Protein AF-A0A662I1D2-F1 (afdb_monomer)

Nearest PDB structures (foldseek):
  2lqj-assembly1_A  TM=8.235E-01  e=2.842E-05  Mycobacterium tuberculosis
  2wve-assembly1_A  TM=7.378E-01  e=5.330E-04  Helicobacter pylori 26695
  2wvd-assembly2_A  TM=7.726E-01  e=1.949E-03  Helicobacter pylori 26695
  6mrj-assembly1_B  TM=7.524E-01  e=7.129E-03  Helicobacter pylori 26695
  1u8s-assembly1_B  TM=6.459E-01  e=4.804E-03  Vibrio cholerae

Radius of gyration: 22.86 Å; Cα contacts (8 Å, |Δi|>4): 512; chains: 1; bounding box: 57×35×62 Å

Foldseek 3Di:
DPPPPDDDDDDDPFKFQAAFWKKKKKKWKFLDCVVLVVVLQVLCVVLVWHFPDWDWAEDDPSIIIIITMTTDDDDPVSVVSSLVSSCPDPGTDHMDMDMDHPNRMTGDCPNPFDADYPPRHGDDDDDLQVVLVVLLVLCVVPPVVSLVVLLQLLLVLLLVVLVVCVVVVNADPDLVSLVVVVQVVCVVNVQFHFDDWDDPDVQKIKTWTAPRSNLPNLAAPLDARNSSNQSNSQNNSCNRVVFGKDKDWPDGNNNVDRTIMIIIHTD

Secondary structure (DSSP, 8-state):
----TT----PPTTEEE-TT-EEEEEEEEES-HHHHHHHHHHHHHHTT--EEEEEE---BTTBEEEEEEEE--S-HHHHHHHHHHHHTSTTEEEEEEEEEE-SSEEE-GGGPSPB-TTT--B-----HHHHHHHHHHHHHHHHHHHHHHHHHHHHHHHHHHHHHHHHTT----SHHHHHHHHHHHHHHTTS-EEEEEEEEETTEEEEEEET-GGGTT-TT-SS---HHHHHHHHHHHHHHHSS-EEEEEEE-TTTT-SSEEEEEEE-

Mean predicted aligned error: 5.15 Å

pLDDT: mean 92.25, std 8.92, range [39.97, 98.69]

Sequence (267 aa):
MHRVKDIYAREVFGYVYAPGKTFVELIVLVTDLSRALPKVIEKLCENGIEAEEIGTGVAVKGFRPLFIIAELVESFESVEKAADEIDSLPEVIKVEYYVKRADPEVRFSRAFPLVYHGTLRRAVLFDAEHFSKGMAVIKERWGDEGKALLFLLGRTWGLTLAELDAAKRVKFFSEVDVLKRFSAIWMFTGRGYVFKIEEIEPREYYIEILDNFEAICCRKEGEPSCHWTRGYLAGYLEGGLKSRYRVEEVECLSAGDDKCIFHIVKE

Structure (mmCIF, N/CA/C/O backbone):
data_AF-A0A662I1D2-F1
#
_entry.id   AF-A0A662I1D2-F1
#
loop_
_atom_site.group_PDB
_atom_site.id
_atom_site.type_symbol
_atom_site.label_atom_id
_atom_site.label_alt_id
_atom_site.label_comp_id
_atom_site.label_asym_id
_atom_site.label_entity_id
_atom_site.label_seq_id
_atom_site.pdbx_PDB_ins_code
_atom_site.Cartn_x
_atom_site.Cartn_y
_atom_site.Cartn_z
_atom_site.occupancy
_atom_site.B_iso_or_equiv
_atom_site.auth_seq_id
_atom_site.auth_comp_id
_atom_site.auth_asym_id
_atom_site.auth_atom_id
_atom_site.pdbx_PDB_model_num
ATOM 1 N N . MET A 1 1 ? -22.633 3.369 -4.776 1.00 39.97 1 MET A N 1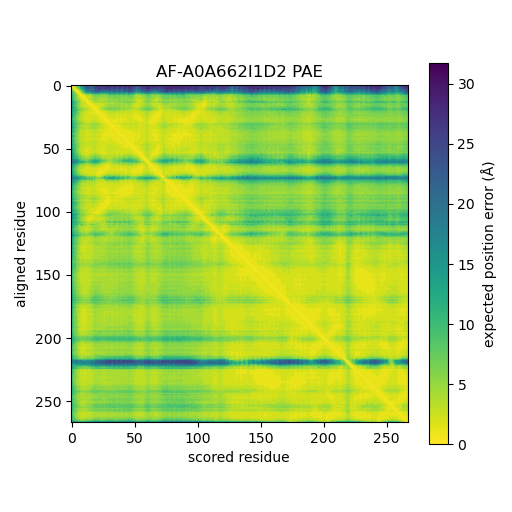
ATOM 2 C CA . MET A 1 1 ? -21.185 3.514 -5.049 1.00 39.97 1 MET A CA 1
ATOM 3 C C . MET A 1 1 ? -20.907 4.998 -5.182 1.00 39.97 1 MET A C 1
ATOM 5 O O . MET A 1 1 ? -20.938 5.529 -6.290 1.00 39.97 1 MET A O 1
ATOM 9 N N . HIS A 1 2 ? -20.724 5.677 -4.048 1.00 42.50 2 HIS A N 1
ATOM 10 C CA . HIS A 1 2 ? -20.107 6.997 -4.032 1.00 42.50 2 HIS A CA 1
ATOM 11 C C . HIS A 1 2 ? -18.700 6.807 -4.603 1.00 42.50 2 HIS A C 1
ATOM 13 O O . HIS A 1 2 ? -17.767 6.455 -3.891 1.00 42.50 2 HIS A O 1
ATOM 19 N N . ARG A 1 3 ? -18.568 6.916 -5.931 1.00 48.62 3 ARG A N 1
ATOM 20 C CA . ARG A 1 3 ? -17.260 7.062 -6.559 1.00 48.62 3 ARG A CA 1
ATOM 21 C C . ARG A 1 3 ? -16.715 8.322 -5.927 1.00 48.62 3 ARG A C 1
ATOM 23 O O . ARG A 1 3 ? -17.302 9.382 -6.141 1.00 48.62 3 ARG A O 1
ATOM 30 N N . VAL A 1 4 ? -15.672 8.192 -5.117 1.00 55.84 4 VAL A N 1
ATOM 31 C CA . VAL A 1 4 ? -14.860 9.336 -4.728 1.00 55.84 4 VAL A CA 1
ATOM 32 C C . VAL A 1 4 ? -14.298 9.860 -6.046 1.00 55.84 4 VAL A C 1
ATOM 34 O O . VAL A 1 4 ? -13.323 9.341 -6.586 1.00 55.84 4 VAL A O 1
ATOM 37 N N . LYS A 1 5 ? -15.061 10.756 -6.676 1.00 46.91 5 LYS A N 1
ATOM 38 C CA . LYS A 1 5 ? -14.658 11.447 -7.888 1.00 46.91 5 LYS A CA 1
ATOM 39 C C . LYS A 1 5 ? -13.408 12.214 -7.467 1.00 46.91 5 LYS A C 1
ATOM 41 O O . LYS A 1 5 ? -13.416 12.830 -6.407 1.00 46.91 5 LYS A O 1
ATOM 46 N N . ASP A 1 6 ? -12.344 12.069 -8.246 1.00 58.47 6 ASP A N 1
ATOM 47 C CA . ASP A 1 6 ? -11.048 12.731 -8.041 1.00 58.47 6 ASP A CA 1
ATOM 48 C C . ASP A 1 6 ? -10.034 12.007 -7.120 1.00 58.47 6 ASP A C 1
ATOM 50 O O . ASP A 1 6 ? -9.177 12.650 -6.517 1.00 58.47 6 ASP A O 1
ATOM 54 N N . ILE A 1 7 ? -10.048 10.665 -7.047 1.00 68.31 7 ILE A N 1
ATOM 55 C CA . ILE A 1 7 ? -8.884 9.901 -6.544 1.00 68.31 7 ILE A CA 1
ATOM 56 C C . ILE A 1 7 ? -7.968 9.507 -7.708 1.00 68.31 7 ILE A C 1
ATOM 58 O O . ILE A 1 7 ? -8.371 8.777 -8.613 1.00 68.31 7 ILE A O 1
ATOM 62 N N . TYR A 1 8 ? -6.703 9.924 -7.635 1.00 78.00 8 TYR A N 1
ATOM 63 C CA . TYR A 1 8 ? -5.629 9.404 -8.481 1.00 78.00 8 TYR A CA 1
ATOM 64 C C . TYR A 1 8 ? -5.206 8.022 -7.967 1.00 78.00 8 TYR A C 1
ATOM 66 O O . TYR A 1 8 ? -4.493 7.913 -6.966 1.00 78.00 8 TYR A O 1
ATOM 74 N N . ALA A 1 9 ? -5.686 6.960 -8.617 1.00 81.56 9 ALA A N 1
ATOM 75 C CA . ALA A 1 9 ? -5.270 5.598 -8.300 1.00 81.56 9 ALA A CA 1
ATOM 76 C C . ALA A 1 9 ? -3.780 5.405 -8.626 1.00 81.56 9 ALA A C 1
ATOM 78 O O . ALA A 1 9 ? -3.287 5.908 -9.633 1.00 81.56 9 ALA A O 1
ATOM 79 N N . ARG A 1 10 ? -3.067 4.674 -7.764 1.00 83.38 10 ARG A N 1
ATOM 80 C CA . ARG A 1 10 ? -1.654 4.335 -7.963 1.00 83.38 10 ARG A CA 1
ATOM 81 C C . ARG A 1 10 ? -1.537 2.870 -8.360 1.00 83.38 10 ARG A C 1
ATOM 83 O O . ARG A 1 10 ? -1.989 2.006 -7.609 1.00 83.38 10 ARG A O 1
ATOM 90 N N . GLU A 1 11 ? -0.890 2.608 -9.487 1.00 85.50 11 GLU A N 1
ATOM 91 C CA . GLU A 1 11 ? -0.579 1.251 -9.929 1.00 85.50 11 GLU A CA 1
ATOM 92 C C . GLU A 1 11 ? 0.451 0.581 -9.008 1.00 85.50 11 GLU A C 1
ATOM 94 O O . GLU A 1 11 ? 1.252 1.230 -8.323 1.00 85.50 11 GLU A O 1
ATOM 99 N N . VAL A 1 12 ? 0.390 -0.748 -8.943 1.00 86.81 12 VAL A N 1
ATOM 100 C CA . VAL A 1 12 ? 1.432 -1.552 -8.305 1.00 86.81 12 VAL A CA 1
ATOM 101 C C . VAL A 1 12 ? 2.438 -1.919 -9.382 1.00 86.81 12 VAL A C 1
ATOM 103 O O . VAL A 1 12 ? 2.086 -2.639 -10.312 1.00 86.81 12 VAL A O 1
ATOM 106 N N . PHE A 1 13 ? 3.683 -1.480 -9.196 1.00 88.81 13 PHE A N 1
ATOM 107 C CA . PHE A 1 13 ? 4.742 -1.711 -10.170 1.00 88.81 13 PHE A CA 1
ATOM 108 C C . PHE A 1 13 ? 4.904 -3.171 -10.568 1.00 88.81 13 PHE A C 1
ATOM 110 O O . PHE A 1 13 ? 5.007 -4.056 -9.708 1.00 88.81 13 PHE A O 1
ATOM 117 N N . GLY A 1 14 ? 5.006 -3.397 -11.878 1.00 87.88 14 GLY A N 1
ATOM 118 C CA . GLY A 1 14 ? 5.397 -4.683 -12.439 1.00 87.88 14 GLY A CA 1
ATOM 119 C C . GLY A 1 14 ? 4.253 -5.653 -12.728 1.00 87.88 14 GLY A C 1
ATOM 120 O O . GLY A 1 14 ? 4.525 -6.831 -12.975 1.00 87.88 14 GLY A O 1
ATOM 121 N N . TYR A 1 15 ? 2.999 -5.203 -12.723 1.00 90.62 15 TYR A N 1
ATOM 122 C CA . TYR A 1 15 ? 1.871 -5.962 -13.266 1.00 90.62 15 TYR A CA 1
ATOM 123 C C . TYR A 1 15 ? 1.309 -5.250 -14.494 1.00 90.62 15 TYR A C 1
ATOM 125 O O . TYR A 1 15 ? 0.859 -4.114 -14.390 1.00 90.62 15 TYR A O 1
ATOM 133 N N . VAL A 1 16 ? 1.281 -5.936 -15.638 1.00 90.50 16 VAL A N 1
ATOM 134 C CA . VAL A 1 16 ? 0.710 -5.392 -16.875 1.00 90.50 16 VAL A CA 1
ATOM 135 C C . VAL A 1 16 ? -0.265 -6.397 -17.476 1.00 90.50 16 VAL A C 1
ATOM 137 O O . VAL A 1 16 ? 0.123 -7.510 -17.837 1.00 90.50 16 VAL A O 1
ATOM 140 N N . TYR A 1 17 ? -1.531 -5.998 -17.606 1.00 91.81 17 TYR A N 1
ATOM 141 C CA . TYR A 1 17 ? -2.543 -6.744 -18.354 1.00 91.81 17 TYR A CA 1
ATOM 142 C C . TYR A 1 17 ? -2.655 -6.171 -19.765 1.00 91.81 17 TYR A C 1
ATOM 144 O O . TYR A 1 17 ? -3.194 -5.083 -19.964 1.00 91.81 17 TYR A O 1
ATOM 152 N N . ALA A 1 18 ? -2.131 -6.898 -20.747 1.00 91.62 18 ALA A N 1
ATOM 153 C CA . ALA A 1 18 ? -2.051 -6.419 -22.120 1.00 91.62 18 ALA A CA 1
ATOM 154 C C . ALA A 1 18 ? -1.944 -7.592 -23.110 1.00 91.62 18 ALA A C 1
ATOM 156 O O . ALA A 1 18 ? -0.877 -7.821 -23.682 1.00 91.62 18 ALA A O 1
ATOM 157 N N . PRO A 1 19 ? -3.028 -8.359 -23.313 1.00 92.06 19 PRO A N 1
ATOM 158 C CA . PRO A 1 19 ? -2.975 -9.614 -24.053 1.00 92.06 19 PRO A CA 1
ATOM 159 C C . PRO A 1 19 ? -2.338 -9.471 -25.438 1.00 92.06 19 PRO A C 1
ATOM 161 O O . PRO A 1 19 ? -2.714 -8.607 -26.229 1.00 92.06 19 PRO A O 1
ATOM 164 N N . GLY A 1 20 ? -1.378 -10.342 -25.742 1.00 91.81 20 GLY A N 1
ATOM 165 C CA . GLY A 1 20 ? -0.717 -10.409 -27.042 1.00 91.81 20 GLY A CA 1
ATOM 166 C C . GLY A 1 20 ? 0.433 -9.421 -27.242 1.00 91.81 20 GLY A C 1
ATOM 167 O O . GLY A 1 20 ? 1.208 -9.637 -28.177 1.00 91.81 20 GLY A O 1
ATOM 168 N N . LYS A 1 21 ? 0.589 -8.411 -26.375 1.00 93.56 21 LYS A N 1
ATOM 169 C CA . LYS A 1 21 ? 1.704 -7.455 -26.424 1.00 93.56 21 LYS A CA 1
ATOM 170 C C . LYS A 1 21 ? 3.001 -8.062 -25.888 1.00 93.56 21 LYS A C 1
ATOM 172 O O . LYS A 1 21 ? 2.988 -9.025 -25.119 1.00 93.56 21 LYS A O 1
ATOM 177 N N . THR A 1 22 ? 4.132 -7.498 -26.295 1.00 94.38 22 THR A N 1
ATOM 178 C CA . THR A 1 22 ? 5.460 -7.882 -25.801 1.00 94.38 22 THR A CA 1
ATOM 179 C C . THR A 1 22 ? 6.076 -6.699 -25.080 1.00 94.38 22 THR A C 1
ATOM 181 O O . THR A 1 22 ? 5.949 -5.573 -25.536 1.00 94.38 22 THR A O 1
ATOM 184 N N . PHE A 1 23 ? 6.734 -6.955 -23.957 1.00 95.38 23 PHE A N 1
ATOM 185 C CA . PHE A 1 23 ? 7.346 -5.936 -23.117 1.00 95.38 23 PHE A CA 1
ATOM 186 C C . PHE A 1 23 ? 8.804 -6.272 -22.837 1.00 95.38 23 PHE A C 1
ATOM 188 O O . PHE A 1 23 ? 9.184 -7.447 -22.790 1.00 95.38 23 PHE A O 1
ATOM 195 N N . VAL A 1 24 ? 9.592 -5.238 -22.578 1.00 94.88 24 VAL A N 1
ATOM 196 C CA . VAL A 1 24 ? 10.937 -5.330 -22.020 1.00 94.88 24 VAL A CA 1
ATOM 197 C C . VAL A 1 24 ? 10.954 -4.732 -20.613 1.00 94.88 24 VAL A C 1
ATOM 199 O O . VAL A 1 24 ? 10.418 -3.653 -20.384 1.00 94.88 24 VAL A O 1
ATOM 202 N N . GLU A 1 25 ? 11.568 -5.440 -19.667 1.00 95.44 25 GLU A N 1
ATOM 203 C CA . GLU A 1 25 ? 11.971 -4.904 -18.364 1.00 95.44 25 GLU A CA 1
ATOM 204 C C . GLU A 1 25 ? 13.468 -4.617 -18.405 1.00 95.44 25 GLU A C 1
ATOM 206 O O . GLU A 1 25 ? 14.256 -5.561 -18.480 1.00 95.44 25 GLU A O 1
ATOM 211 N N . LEU A 1 26 ? 13.855 -3.343 -18.344 1.00 96.06 26 LEU A N 1
ATOM 212 C CA . LEU A 1 26 ? 15.232 -2.925 -18.116 1.00 96.06 26 LEU A CA 1
ATOM 213 C C . LEU A 1 26 ? 15.473 -2.709 -16.621 1.00 96.06 26 LEU A C 1
ATOM 215 O O . LEU A 1 26 ? 14.674 -2.089 -15.918 1.00 96.06 26 LEU A O 1
ATOM 219 N N . ILE A 1 27 ? 16.614 -3.188 -16.144 1.00 96.31 27 ILE A N 1
ATOM 220 C CA . ILE A 1 27 ? 17.121 -2.974 -14.795 1.00 96.31 27 ILE A CA 1
ATOM 221 C C . ILE A 1 27 ? 18.448 -2.245 -14.925 1.00 96.31 27 ILE A C 1
ATOM 223 O O . ILE A 1 27 ? 19.454 -2.828 -15.327 1.00 96.31 27 ILE A O 1
ATOM 227 N N . VAL A 1 28 ? 18.447 -0.968 -14.566 1.00 97.06 28 VAL A N 1
ATOM 228 C CA . VAL A 1 28 ? 19.621 -0.103 -14.660 1.00 97.06 28 VAL A CA 1
ATOM 229 C C . VAL A 1 28 ? 20.120 0.182 -13.253 1.00 97.06 28 VAL A C 1
ATOM 231 O O . VAL A 1 28 ? 19.427 0.792 -12.438 1.00 97.06 28 VAL A O 1
ATOM 234 N N . LEU A 1 29 ? 21.326 -0.275 -12.934 1.00 96.44 29 LEU A N 1
ATOM 235 C CA . LEU A 1 29 ? 21.952 -0.002 -11.649 1.00 96.44 29 LEU A CA 1
ATOM 236 C C . LEU A 1 29 ? 22.700 1.329 -11.721 1.00 96.44 29 LEU A C 1
ATOM 238 O O . LEU A 1 29 ? 23.707 1.433 -12.417 1.00 96.44 29 LEU A O 1
ATOM 242 N N . VAL A 1 30 ? 22.229 2.334 -10.983 1.00 96.81 30 VAL A N 1
ATOM 243 C CA . VAL A 1 30 ? 22.761 3.703 -11.050 1.00 96.81 30 VAL A CA 1
ATOM 244 C C . VAL A 1 30 ? 23.424 4.136 -9.746 1.00 96.81 30 VAL A C 1
ATOM 246 O O . VAL A 1 30 ? 23.030 3.715 -8.656 1.00 96.81 30 VAL A O 1
ATOM 249 N N . THR A 1 31 ? 24.425 5.005 -9.851 1.00 95.19 31 THR A N 1
ATOM 250 C CA . THR A 1 31 ? 25.112 5.637 -8.706 1.00 95.19 31 THR A CA 1
ATOM 251 C C . THR A 1 31 ? 24.383 6.879 -8.192 1.00 95.19 31 THR A C 1
ATOM 253 O O . THR A 1 31 ? 24.355 7.132 -6.990 1.00 95.19 31 THR A O 1
ATOM 256 N N . ASP A 1 32 ? 23.747 7.632 -9.091 1.00 93.81 32 ASP A N 1
ATOM 257 C CA . ASP A 1 32 ? 22.958 8.825 -8.787 1.00 93.81 32 ASP A CA 1
ATOM 258 C C . ASP A 1 32 ? 21.679 8.808 -9.630 1.00 93.81 32 ASP A C 1
ATOM 260 O O . ASP A 1 32 ? 21.719 8.952 -10.851 1.00 93.81 32 ASP A O 1
ATOM 264 N N . LEU A 1 33 ? 20.533 8.623 -8.970 1.00 93.25 33 LEU A N 1
ATOM 265 C CA . LEU A 1 33 ? 19.238 8.524 -9.646 1.00 93.25 33 LEU A CA 1
ATOM 266 C C . LEU A 1 33 ? 18.881 9.804 -10.408 1.00 93.25 33 LEU A C 1
ATOM 268 O O . LEU A 1 33 ? 18.397 9.721 -11.532 1.00 93.25 33 LEU A O 1
ATOM 272 N N . SER A 1 34 ? 19.112 10.972 -9.811 1.00 93.88 34 SER A N 1
ATOM 273 C CA . SER A 1 34 ? 18.692 12.253 -10.385 1.00 93.88 34 SER A CA 1
ATOM 274 C C . SER A 1 34 ? 19.502 12.612 -11.628 1.00 93.88 34 SER A C 1
ATOM 276 O O . SER A 1 34 ? 18.976 13.252 -12.534 1.00 93.88 34 SER A O 1
ATOM 278 N N . ARG A 1 35 ? 20.775 12.204 -11.678 1.00 95.50 35 ARG A N 1
ATOM 279 C CA . ARG A 1 35 ? 21.647 12.412 -12.843 1.00 95.50 35 ARG A CA 1
ATOM 280 C C . ARG A 1 35 ? 21.466 11.348 -13.916 1.00 95.50 35 ARG A C 1
ATOM 282 O O . ARG A 1 35 ? 21.514 11.681 -15.097 1.00 95.50 35 ARG A O 1
ATOM 289 N N . ALA A 1 36 ? 21.272 10.093 -13.515 1.00 96.38 36 ALA A N 1
ATOM 290 C CA . ALA A 1 36 ? 21.154 8.983 -14.450 1.00 96.38 36 ALA A CA 1
ATOM 291 C C . ALA A 1 36 ? 19.790 8.955 -15.147 1.00 96.38 36 ALA A C 1
ATOM 293 O O . ALA A 1 36 ? 19.746 8.786 -16.359 1.00 96.38 36 ALA A O 1
ATOM 294 N N . LEU A 1 37 ? 18.687 9.152 -14.413 1.00 97.19 37 LEU A N 1
ATOM 295 C CA . LEU A 1 37 ? 17.335 8.947 -14.945 1.00 97.19 37 LEU A CA 1
ATOM 296 C C . LEU A 1 37 ? 17.062 9.737 -16.241 1.00 97.19 37 LEU A C 1
ATOM 298 O O . LEU A 1 37 ? 16.653 9.101 -17.207 1.00 97.19 37 LEU A O 1
ATOM 302 N N . PRO A 1 38 ? 17.330 11.057 -16.339 1.00 97.69 38 PRO A N 1
ATOM 303 C CA . PRO A 1 38 ? 17.073 11.792 -17.579 1.00 97.69 38 PRO A CA 1
ATOM 304 C C . PRO A 1 38 ? 17.855 11.241 -18.777 1.00 97.69 38 PRO A C 1
ATOM 306 O O . PRO A 1 38 ? 17.294 11.110 -19.857 1.00 97.69 38 PRO A O 1
ATOM 309 N N . LYS A 1 39 ? 19.122 10.860 -18.568 1.00 98.06 39 LYS A N 1
ATOM 310 C CA . LYS A 1 39 ? 19.996 10.311 -19.615 1.00 98.06 39 LYS A CA 1
ATOM 311 C C . LYS A 1 39 ? 19.549 8.921 -20.058 1.00 98.06 39 LYS A C 1
ATOM 313 O O . LYS A 1 39 ? 19.569 8.617 -21.242 1.00 98.06 39 LYS A O 1
ATOM 318 N N . VAL A 1 40 ? 19.135 8.082 -19.107 1.00 98.06 40 VAL A N 1
ATOM 319 C CA . VAL A 1 40 ? 18.597 6.746 -19.397 1.00 98.06 40 VAL A CA 1
ATOM 320 C C . VAL A 1 40 ? 17.350 6.867 -20.271 1.00 98.06 40 VAL A C 1
ATOM 322 O O . VAL A 1 40 ? 17.251 6.181 -21.281 1.00 98.06 40 VAL A O 1
ATOM 325 N N . ILE A 1 41 ? 16.424 7.764 -19.916 1.00 97.88 41 ILE A N 1
ATOM 326 C CA . ILE A 1 41 ? 15.208 7.993 -20.706 1.00 97.88 41 ILE A CA 1
ATOM 327 C C . ILE A 1 41 ? 15.536 8.575 -22.082 1.00 97.88 41 ILE A C 1
ATOM 329 O O . ILE A 1 41 ? 14.989 8.104 -23.072 1.00 97.88 41 ILE A O 1
ATOM 333 N N . GLU A 1 42 ? 16.463 9.531 -22.169 1.00 97.75 42 GLU A N 1
ATOM 334 C CA . GLU A 1 42 ? 16.935 10.073 -23.449 1.00 97.75 42 GLU A CA 1
ATOM 335 C C .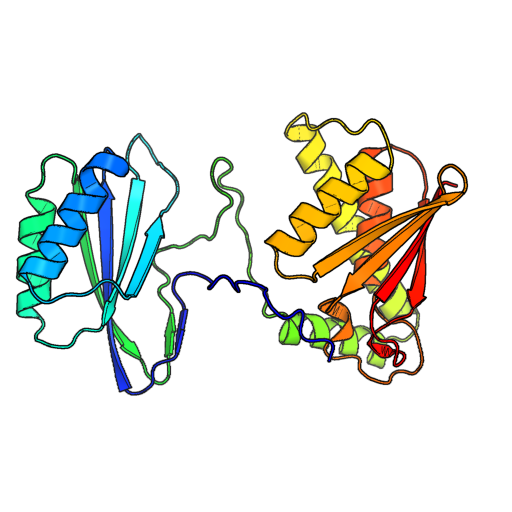 GLU A 1 42 ? 17.444 8.960 -24.378 1.00 97.75 42 GLU A C 1
ATOM 337 O O . GLU A 1 42 ? 17.004 8.881 -25.523 1.00 97.75 42 GLU A O 1
ATOM 342 N N . LYS A 1 43 ? 18.274 8.034 -23.873 1.00 97.75 43 LYS A N 1
ATOM 343 C CA . LYS A 1 43 ? 18.773 6.888 -24.655 1.00 97.75 43 LYS A CA 1
ATOM 344 C C . LYS A 1 43 ? 17.693 5.900 -25.072 1.00 97.75 43 LYS A C 1
ATOM 346 O O . LYS A 1 43 ? 17.768 5.362 -26.174 1.00 97.75 43 LYS A O 1
ATOM 351 N N . LEU A 1 44 ? 16.676 5.672 -24.245 1.00 96.62 44 LEU A N 1
ATOM 352 C CA . LEU A 1 44 ? 15.525 4.867 -24.659 1.00 96.62 44 LEU A CA 1
ATOM 353 C C . LEU A 1 44 ? 14.775 5.542 -25.815 1.00 96.62 44 LEU A C 1
ATOM 355 O O . LEU A 1 44 ? 14.551 4.912 -26.848 1.00 96.62 44 LEU A O 1
ATOM 359 N N . CYS A 1 45 ? 14.474 6.837 -25.690 1.00 95.56 45 CYS A N 1
ATOM 360 C CA . CYS A 1 45 ? 13.746 7.583 -26.714 1.00 95.56 45 CYS A CA 1
ATOM 361 C C . CYS A 1 45 ? 14.526 7.703 -28.036 1.00 95.56 45 CYS A C 1
ATOM 363 O O . CYS A 1 45 ? 13.930 7.570 -29.102 1.00 95.56 45 CYS A O 1
ATOM 365 N N . GLU A 1 46 ? 15.849 7.900 -27.993 1.00 95.75 46 GLU A N 1
ATOM 366 C CA . GLU A 1 46 ? 16.720 7.907 -29.186 1.00 95.75 46 GLU A CA 1
ATOM 367 C C . GLU A 1 46 ? 16.689 6.580 -29.965 1.00 95.75 46 GLU A C 1
ATOM 369 O O . GLU A 1 46 ? 16.988 6.556 -31.161 1.00 95.75 46 GLU A O 1
ATOM 374 N N . ASN A 1 47 ? 16.305 5.487 -29.302 1.00 95.19 47 ASN A N 1
ATOM 375 C CA . ASN A 1 47 ? 16.173 4.151 -29.880 1.00 95.19 47 ASN A CA 1
ATOM 376 C C . ASN A 1 47 ? 14.703 3.719 -30.047 1.00 95.19 47 ASN A C 1
ATOM 378 O O . ASN A 1 47 ? 14.433 2.528 -30.173 1.00 95.19 47 ASN A O 1
ATOM 382 N N . GLY A 1 48 ? 13.754 4.664 -30.037 1.00 93.56 48 GLY A N 1
ATOM 383 C CA . GLY A 1 48 ? 12.336 4.385 -30.300 1.00 93.56 48 GLY A CA 1
ATOM 384 C C . GLY A 1 48 ? 11.615 3.631 -29.177 1.00 93.56 48 GLY A C 1
ATOM 385 O O . GLY A 1 48 ? 10.558 3.048 -29.408 1.00 93.56 48 GLY A O 1
ATOM 386 N N . ILE A 1 49 ? 12.174 3.617 -27.963 1.00 94.81 49 ILE A N 1
ATOM 387 C CA . ILE A 1 49 ? 11.605 2.923 -26.804 1.00 94.81 49 ILE A CA 1
ATOM 388 C C . ILE A 1 49 ? 10.986 3.952 -25.858 1.00 94.81 49 ILE A C 1
ATOM 390 O O . ILE A 1 49 ? 11.681 4.788 -25.277 1.00 94.81 49 ILE A O 1
ATOM 394 N N . GLU A 1 50 ? 9.674 3.863 -25.663 1.00 94.56 50 GLU A N 1
ATOM 395 C CA . GLU A 1 50 ? 8.946 4.678 -24.691 1.00 94.56 50 GLU A CA 1
ATOM 396 C C . GLU A 1 50 ? 8.749 3.896 -23.388 1.00 94.56 50 GLU A C 1
ATOM 398 O O . GLU A 1 50 ? 8.300 2.750 -23.383 1.00 94.56 50 GLU A O 1
ATOM 403 N N . ALA A 1 51 ? 9.128 4.506 -22.263 1.00 94.25 51 ALA A N 1
ATOM 404 C CA . ALA A 1 51 ? 8.928 3.910 -20.949 1.00 94.25 51 ALA A CA 1
ATOM 405 C C . ALA A 1 51 ? 7.451 4.014 -20.535 1.00 94.25 51 ALA A C 1
ATOM 407 O O . ALA A 1 51 ? 6.932 5.116 -20.372 1.00 94.25 51 ALA A O 1
ATOM 408 N N . GLU A 1 52 ? 6.814 2.868 -20.306 1.00 92.62 52 GLU A N 1
ATOM 409 C CA . GLU A 1 52 ? 5.433 2.749 -19.821 1.00 92.62 52 GLU A CA 1
ATOM 410 C C . GLU A 1 52 ? 5.368 2.888 -18.297 1.00 92.62 52 GLU A C 1
ATOM 412 O O . GLU A 1 52 ? 4.538 3.611 -17.751 1.00 92.62 52 GLU A O 1
ATOM 417 N N . GLU A 1 53 ? 6.283 2.221 -17.588 1.00 93.25 53 GLU A N 1
ATOM 418 C CA . GLU A 1 53 ? 6.334 2.266 -16.131 1.00 93.25 53 GLU A CA 1
ATOM 419 C C . GLU A 1 53 ? 7.775 2.369 -15.633 1.00 93.25 53 GLU A C 1
ATOM 421 O O . GLU A 1 53 ? 8.674 1.680 -16.118 1.00 93.25 53 GLU A O 1
ATOM 426 N N . ILE A 1 54 ? 8.004 3.218 -14.628 1.00 93.88 54 ILE A N 1
ATOM 427 C CA . ILE A 1 54 ? 9.318 3.407 -14.015 1.00 93.88 54 ILE A CA 1
ATOM 428 C C . ILE A 1 54 ? 9.205 3.232 -12.502 1.00 93.88 54 ILE A C 1
ATOM 430 O O . ILE A 1 54 ? 8.522 3.986 -11.807 1.00 93.88 54 ILE A O 1
ATOM 434 N N . GLY A 1 55 ? 9.935 2.253 -11.980 1.00 91.62 55 GLY A N 1
ATOM 435 C CA . GLY A 1 55 ? 10.053 1.947 -10.563 1.00 91.62 55 GLY A CA 1
ATOM 436 C C . GLY A 1 55 ? 11.486 2.117 -10.070 1.00 91.62 55 GLY A C 1
ATOM 437 O O . GLY A 1 55 ? 12.450 2.062 -10.827 1.00 91.62 55 GLY A O 1
ATOM 438 N N . THR A 1 56 ? 11.661 2.285 -8.762 1.00 91.12 56 THR A N 1
ATOM 439 C CA . THR A 1 56 ? 12.990 2.311 -8.137 1.00 91.12 56 THR A CA 1
ATO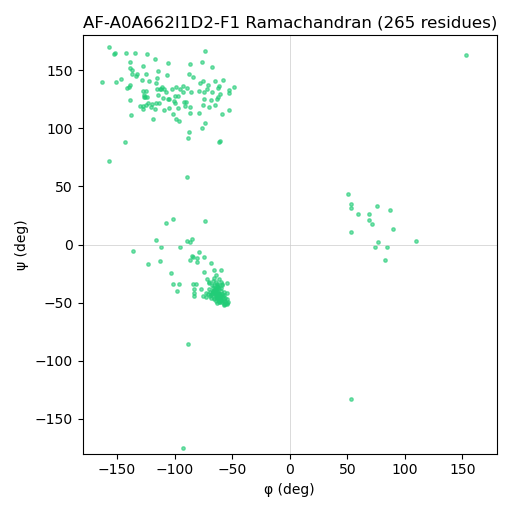M 440 C C . THR A 1 56 ? 13.051 1.348 -6.966 1.00 91.12 56 THR A C 1
ATOM 442 O O . THR A 1 56 ? 12.114 1.247 -6.173 1.00 91.12 56 THR A O 1
ATOM 445 N N . GLY A 1 57 ? 14.190 0.681 -6.807 1.00 87.81 57 GLY A N 1
ATOM 446 C CA . GLY A 1 57 ? 14.457 -0.139 -5.629 1.00 87.81 57 GLY A CA 1
ATOM 447 C C . GLY A 1 57 ? 15.190 0.612 -4.523 1.00 87.81 57 GLY A C 1
ATOM 448 O O . GLY A 1 57 ? 15.430 1.823 -4.578 1.00 87.81 57 GLY A O 1
ATOM 449 N N . VAL A 1 58 ? 15.546 -0.138 -3.482 1.00 86.12 58 VAL A N 1
ATOM 450 C CA . VAL A 1 58 ? 16.307 0.378 -2.341 1.00 86.12 58 VAL A CA 1
ATOM 451 C C . VAL A 1 58 ? 17.770 0.551 -2.727 1.00 86.12 58 VAL A C 1
ATOM 453 O O . VAL A 1 58 ? 18.342 -0.287 -3.418 1.00 86.12 58 VAL A O 1
ATOM 456 N N . ALA A 1 59 ? 18.382 1.637 -2.252 1.00 84.69 59 ALA A N 1
ATOM 457 C CA . ALA A 1 59 ? 19.807 1.844 -2.435 1.00 84.69 59 ALA A CA 1
ATOM 458 C C . ALA A 1 59 ? 20.608 0.814 -1.618 1.00 84.69 59 ALA A C 1
ATOM 460 O O . ALA A 1 59 ? 20.444 0.720 -0.400 1.00 84.69 59 ALA A O 1
ATOM 461 N N . VAL A 1 60 ? 21.492 0.066 -2.275 1.00 74.62 60 VAL A N 1
ATOM 462 C CA . VAL A 1 60 ? 22.385 -0.921 -1.661 1.00 74.62 60 VAL A CA 1
ATOM 463 C C . VAL A 1 60 ? 23.819 -0.551 -2.020 1.00 74.62 60 VAL A C 1
ATOM 465 O O . VAL A 1 60 ? 24.167 -0.460 -3.192 1.00 74.62 60 VAL A O 1
ATOM 468 N N . LYS A 1 61 ? 24.664 -0.328 -1.003 1.00 80.94 61 LYS A N 1
ATOM 469 C CA . LYS A 1 61 ? 26.084 0.050 -1.169 1.00 80.94 61 LYS A CA 1
ATOM 470 C C . LYS A 1 61 ? 26.313 1.276 -2.076 1.00 80.94 61 LYS A C 1
ATOM 472 O O . LYS A 1 61 ? 27.300 1.333 -2.793 1.00 80.94 61 LYS A O 1
ATOM 477 N N . GLY A 1 62 ? 25.406 2.254 -2.034 1.00 82.25 62 GLY A N 1
ATOM 478 C CA . GLY A 1 62 ? 25.500 3.471 -2.852 1.00 82.25 62 GLY A CA 1
ATOM 479 C C . GLY A 1 62 ? 24.934 3.336 -4.268 1.00 82.25 62 GLY A C 1
ATOM 480 O O . GLY A 1 62 ? 24.879 4.331 -4.977 1.00 82.25 62 GLY A O 1
ATOM 481 N N . PHE A 1 63 ? 24.451 2.154 -4.656 1.00 89.94 63 PHE A N 1
ATOM 482 C CA . PHE A 1 63 ? 23.806 1.930 -5.947 1.00 89.94 63 PHE A CA 1
ATOM 483 C C . PHE A 1 63 ? 22.304 1.779 -5.785 1.00 89.94 63 PHE A C 1
ATOM 485 O O . PHE A 1 63 ? 21.837 1.213 -4.795 1.00 89.94 63 PHE A O 1
ATOM 492 N N . ARG A 1 64 ? 21.534 2.247 -6.760 1.00 92.75 64 ARG A N 1
ATOM 493 C CA . ARG A 1 64 ? 20.077 2.149 -6.765 1.00 92.75 64 ARG A CA 1
ATOM 494 C C . ARG A 1 64 ? 19.618 1.507 -8.073 1.00 92.75 64 ARG A C 1
ATOM 496 O O . ARG A 1 64 ? 20.021 1.984 -9.126 1.00 92.75 64 ARG A O 1
ATOM 503 N N . PRO A 1 65 ? 18.805 0.441 -8.034 1.00 93.88 65 PRO A N 1
ATOM 504 C CA . PRO A 1 65 ? 18.233 -0.109 -9.251 1.00 93.88 65 PRO A CA 1
ATOM 505 C C . PRO A 1 65 ? 17.049 0.753 -9.702 1.00 93.88 65 PRO A C 1
ATOM 507 O O . PRO A 1 65 ? 16.168 1.089 -8.902 1.00 93.88 65 PRO A O 1
ATOM 510 N N . LEU A 1 66 ? 17.053 1.090 -10.983 1.00 95.44 66 LEU A N 1
ATOM 511 C CA . LEU A 1 66 ? 15.952 1.658 -11.742 1.00 95.44 66 LEU A CA 1
ATOM 512 C C . LEU A 1 66 ? 15.325 0.521 -12.552 1.00 95.44 66 LEU A C 1
ATOM 514 O O . LEU A 1 66 ? 16.030 -0.164 -13.288 1.00 95.44 66 LEU A O 1
ATOM 518 N N . PHE A 1 67 ? 14.028 0.302 -12.382 1.00 95.38 67 PHE A N 1
ATOM 519 C CA . PHE A 1 67 ? 13.259 -0.682 -13.135 1.00 95.38 67 PHE A CA 1
ATOM 520 C C . PHE A 1 67 ? 12.419 0.069 -14.160 1.00 95.38 67 PHE A C 1
ATOM 522 O O . PHE A 1 67 ? 11.678 0.974 -13.783 1.00 95.38 67 PHE A O 1
ATOM 529 N N . ILE A 1 68 ? 12.543 -0.279 -15.433 1.00 95.94 68 ILE A N 1
ATOM 530 C CA . ILE A 1 68 ? 11.818 0.369 -16.526 1.00 95.94 68 ILE A CA 1
ATOM 531 C C . ILE A 1 68 ? 11.090 -0.712 -17.300 1.00 95.94 68 ILE A C 1
ATOM 533 O O . ILE A 1 68 ? 11.709 -1.685 -17.722 1.00 95.94 68 ILE A O 1
ATOM 537 N N . ILE A 1 69 ? 9.791 -0.540 -17.486 1.00 95.19 69 ILE A N 1
ATOM 538 C CA . ILE A 1 69 ? 8.971 -1.385 -18.345 1.00 95.19 69 ILE A CA 1
ATOM 539 C C . ILE A 1 69 ? 8.627 -0.569 -19.583 1.00 95.19 69 ILE A C 1
ATOM 541 O O . ILE A 1 69 ? 8.198 0.576 -19.464 1.00 95.19 69 ILE A O 1
ATOM 545 N N . ALA A 1 70 ? 8.819 -1.158 -20.757 1.00 94.62 70 ALA A N 1
ATOM 546 C CA . ALA A 1 70 ? 8.453 -0.568 -22.039 1.00 94.62 70 ALA A CA 1
ATOM 547 C C . ALA A 1 70 ? 7.788 -1.619 -22.933 1.00 94.62 70 ALA A C 1
ATOM 549 O O . ALA A 1 70 ? 8.135 -2.805 -22.869 1.00 94.62 70 ALA A O 1
ATOM 550 N N . GLU A 1 71 ? 6.832 -1.204 -23.762 1.00 93.31 71 GLU A N 1
ATOM 551 C CA . GLU A 1 71 ? 6.296 -2.058 -24.824 1.00 93.31 71 GLU A CA 1
ATOM 552 C C . GLU A 1 71 ? 7.338 -2.208 -25.942 1.00 93.31 71 GLU A C 1
ATOM 554 O O . GLU A 1 71 ? 7.945 -1.240 -26.395 1.00 93.31 71 GLU A O 1
ATOM 559 N N . LEU A 1 72 ? 7.554 -3.438 -26.402 1.00 90.44 72 LEU A N 1
ATOM 560 C CA . LEU A 1 72 ? 8.445 -3.727 -27.517 1.00 90.44 72 LEU A CA 1
ATOM 561 C C . LEU A 1 72 ? 7.669 -3.625 -28.836 1.00 90.44 72 LEU A C 1
ATOM 563 O O . LEU A 1 72 ? 7.000 -4.582 -29.231 1.00 90.44 72 LEU A O 1
ATOM 567 N N . VAL A 1 73 ? 7.767 -2.469 -29.500 1.00 83.06 73 VAL A N 1
ATOM 568 C CA . VAL A 1 73 ? 7.046 -2.173 -30.755 1.00 83.06 73 VAL A CA 1
ATOM 569 C C . VAL A 1 73 ? 7.910 -2.387 -32.003 1.00 83.06 73 VAL A C 1
ATOM 571 O O . VAL A 1 73 ? 7.411 -2.900 -33.002 1.00 83.06 73 VAL A O 1
ATOM 574 N N . GLU A 1 74 ? 9.190 -2.006 -31.958 1.00 73.94 74 GLU A N 1
ATOM 575 C CA . GLU A 1 74 ? 10.070 -2.007 -33.136 1.00 73.94 74 GLU A CA 1
ATOM 576 C C . GLU A 1 74 ? 10.786 -3.346 -33.354 1.00 73.94 74 GLU A C 1
ATOM 578 O O . GLU A 1 74 ? 10.330 -4.192 -34.126 1.00 73.94 74 GLU A O 1
ATOM 583 N N . SER A 1 75 ? 11.928 -3.548 -32.694 1.00 85.25 75 SER A N 1
ATOM 584 C CA . SER A 1 75 ? 12.718 -4.770 -32.798 1.00 85.25 75 SER A CA 1
ATOM 585 C C . SER A 1 75 ? 13.523 -5.018 -31.526 1.00 85.25 75 SER A C 1
ATOM 587 O O . SER A 1 75 ? 13.706 -4.144 -30.686 1.00 85.25 75 SER A O 1
ATOM 589 N N . PHE A 1 76 ? 14.013 -6.245 -31.369 1.00 88.56 76 PHE A N 1
ATOM 590 C CA . PHE A 1 76 ? 14.906 -6.589 -30.265 1.00 88.56 76 PHE A CA 1
ATOM 591 C C . PHE A 1 76 ? 16.262 -5.869 -30.364 1.00 88.56 76 PHE A C 1
ATOM 593 O O . PHE A 1 76 ? 16.863 -5.554 -29.341 1.00 88.56 76 PHE A O 1
ATOM 600 N N . GLU A 1 77 ? 16.716 -5.546 -31.579 1.00 92.12 77 GLU A N 1
ATOM 601 C CA . GLU A 1 77 ? 17.991 -4.850 -31.793 1.00 92.12 77 GLU A CA 1
ATOM 602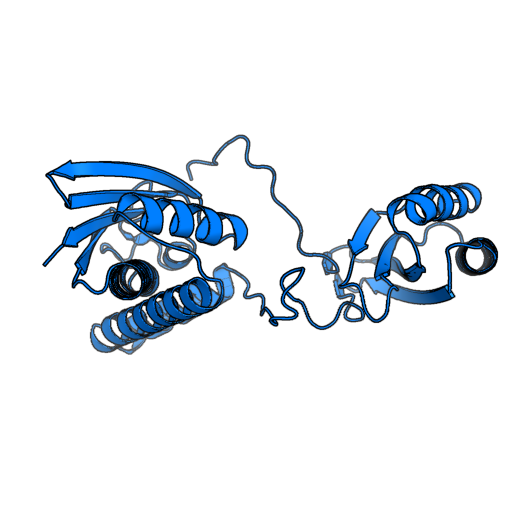 C C . GLU A 1 77 ? 17.960 -3.416 -31.245 1.00 92.12 77 GLU A C 1
ATOM 604 O O . GLU A 1 77 ? 18.987 -2.920 -30.780 1.00 92.12 77 GLU A O 1
ATOM 609 N N . SER A 1 78 ? 16.798 -2.745 -31.251 1.00 91.81 78 SER A N 1
ATOM 610 C CA . SER A 1 78 ? 16.683 -1.403 -30.663 1.00 91.81 78 SER A CA 1
ATOM 611 C C . SER A 1 78 ? 16.857 -1.430 -29.142 1.00 91.81 78 SER A C 1
ATOM 613 O O . SER A 1 78 ? 17.494 -0.540 -28.579 1.00 91.81 78 SER A O 1
ATOM 615 N N . VAL A 1 79 ? 16.386 -2.494 -28.481 1.00 94.44 79 VAL A N 1
ATOM 616 C CA . VAL A 1 79 ? 16.599 -2.728 -27.043 1.00 94.44 79 VAL A CA 1
ATOM 617 C C . VAL A 1 79 ? 18.069 -2.977 -26.734 1.00 94.44 79 VAL A C 1
ATOM 619 O O . VAL A 1 79 ? 18.588 -2.392 -25.785 1.00 94.44 79 VAL A O 1
ATOM 622 N N . GLU A 1 80 ? 18.743 -3.818 -27.522 1.00 95.56 80 GLU A N 1
ATOM 623 C CA . GLU A 1 80 ? 20.178 -4.087 -27.358 1.00 95.56 80 GLU A CA 1
ATOM 624 C C . GLU A 1 80 ? 20.997 -2.805 -27.493 1.00 95.56 80 GLU A C 1
ATOM 626 O O . GLU A 1 80 ? 21.780 -2.470 -26.605 1.00 95.56 80 GLU A O 1
ATOM 631 N N . LYS A 1 81 ? 20.739 -2.033 -28.553 1.00 96.25 81 LYS A N 1
ATOM 632 C CA . LYS A 1 81 ? 21.420 -0.762 -28.797 1.00 96.25 81 LYS A CA 1
ATOM 633 C C . LYS A 1 81 ? 21.183 0.244 -27.672 1.00 96.25 81 LYS A C 1
ATOM 635 O O . LYS A 1 81 ? 22.134 0.866 -27.201 1.00 96.25 81 LYS A O 1
ATOM 640 N N . ALA A 1 82 ? 19.942 0.379 -27.205 1.00 97.00 82 ALA A N 1
ATOM 641 C CA . ALA A 1 82 ? 19.632 1.251 -26.079 1.00 97.00 82 ALA A CA 1
ATOM 642 C C . ALA A 1 82 ? 20.346 0.799 -24.797 1.00 97.00 82 ALA A C 1
ATOM 644 O O . ALA A 1 82 ? 20.889 1.630 -24.073 1.00 97.00 82 ALA A O 1
ATOM 645 N N . ALA A 1 83 ? 20.378 -0.508 -24.518 1.00 97.50 83 ALA A N 1
ATOM 646 C CA . ALA A 1 83 ? 21.053 -1.053 -23.346 1.00 97.50 83 ALA A CA 1
ATOM 647 C C . ALA A 1 83 ? 22.562 -0.768 -23.369 1.00 97.50 83 ALA A C 1
ATOM 649 O O . ALA A 1 83 ? 23.090 -0.324 -22.351 1.00 97.50 83 ALA A O 1
ATOM 650 N N . ASP A 1 84 ? 23.225 -0.940 -24.515 1.00 98.00 84 ASP A N 1
ATOM 651 C CA . ASP A 1 84 ? 24.651 -0.636 -24.684 1.00 98.00 84 ASP A CA 1
ATOM 652 C C . ASP A 1 84 ? 24.943 0.865 -24.508 1.00 98.00 84 ASP A C 1
ATOM 654 O O . ASP A 1 84 ? 25.886 1.257 -23.813 1.00 98.00 84 ASP A O 1
ATOM 658 N N . GLU A 1 85 ? 24.110 1.732 -25.095 1.00 98.31 85 GLU A N 1
ATOM 659 C CA . GLU A 1 85 ? 24.237 3.185 -24.946 1.00 98.31 85 GLU A CA 1
ATOM 660 C C . GLU A 1 85 ? 24.029 3.621 -23.485 1.00 98.31 85 GLU A C 1
ATOM 662 O O . GLU A 1 85 ? 24.771 4.472 -22.984 1.00 98.31 85 GLU A O 1
ATOM 667 N N . ILE A 1 86 ? 23.075 3.012 -22.773 1.00 98.38 86 ILE A N 1
ATOM 668 C CA . ILE A 1 86 ? 22.828 3.265 -21.347 1.00 98.38 86 ILE A CA 1
ATOM 669 C C . ILE A 1 86 ? 23.986 2.752 -20.481 1.00 98.38 86 ILE A C 1
ATOM 671 O O . ILE A 1 86 ? 24.408 3.462 -19.568 1.00 98.38 86 ILE A O 1
ATOM 675 N N . ASP A 1 87 ? 24.517 1.558 -20.749 1.00 98.12 87 ASP A N 1
ATOM 676 C CA . ASP A 1 87 ? 25.621 0.963 -19.979 1.00 98.12 87 ASP A CA 1
ATOM 677 C C . ASP A 1 87 ? 26.914 1.790 -20.093 1.00 98.12 87 ASP A C 1
ATOM 679 O O . ASP A 1 87 ? 27.716 1.838 -19.163 1.00 98.12 87 ASP A O 1
ATOM 683 N N . SER A 1 88 ? 27.076 2.534 -21.193 1.00 97.88 88 SER A N 1
ATOM 684 C CA . SER A 1 88 ? 28.205 3.451 -21.403 1.00 97.88 88 SER A CA 1
ATOM 685 C C . SER A 1 88 ? 28.141 4.757 -20.590 1.00 97.88 88 SER A C 1
ATOM 687 O O . SER A 1 88 ? 29.119 5.515 -20.552 1.00 97.88 88 SER A O 1
ATOM 689 N N . LEU A 1 89 ? 27.007 5.055 -19.944 1.00 97.94 89 LEU A N 1
ATOM 690 C CA . LEU A 1 89 ? 26.841 6.275 -19.153 1.00 97.94 89 LEU A CA 1
ATOM 691 C C . LEU A 1 89 ? 27.676 6.213 -17.861 1.00 97.94 89 LEU A C 1
ATOM 693 O O . LEU A 1 89 ? 27.636 5.215 -17.145 1.00 97.94 89 LEU A O 1
ATOM 697 N N . PRO A 1 90 ? 28.359 7.303 -17.463 1.00 96.31 90 PRO A N 1
ATOM 698 C CA . PRO A 1 90 ? 29.248 7.288 -16.299 1.00 96.31 90 PRO A CA 1
ATOM 699 C C . PRO A 1 90 ? 28.514 7.070 -14.967 1.00 96.31 90 PRO A C 1
ATOM 701 O O . PRO A 1 90 ? 29.126 6.662 -13.981 1.00 96.31 90 PRO A O 1
ATOM 704 N N . GLU A 1 91 ? 27.213 7.365 -14.905 1.00 96.06 91 GLU A N 1
ATOM 705 C CA . GLU A 1 91 ? 26.388 7.118 -13.723 1.00 96.06 91 GLU A CA 1
ATOM 706 C C . GLU A 1 91 ? 25.845 5.683 -13.628 1.00 96.06 91 GLU A C 1
ATOM 708 O O . GLU A 1 91 ? 25.299 5.321 -12.577 1.00 96.06 91 GLU A O 1
ATOM 713 N N . VAL A 1 92 ? 25.982 4.885 -14.689 1.00 97.31 92 VAL A N 1
ATOM 714 C CA . VAL A 1 92 ? 25.460 3.520 -14.801 1.00 97.31 92 VAL A CA 1
ATOM 715 C C . VAL A 1 92 ? 26.569 2.518 -14.496 1.00 97.31 92 VAL A C 1
ATOM 717 O O . VAL A 1 92 ? 27.712 2.660 -14.908 1.00 97.31 92 VAL A O 1
ATOM 720 N N . ILE A 1 93 ? 26.228 1.511 -13.697 1.00 96.00 93 ILE A N 1
ATOM 721 C CA . ILE A 1 93 ? 27.135 0.424 -13.309 1.00 96.00 93 ILE A CA 1
ATOM 722 C C . ILE A 1 93 ? 26.858 -0.838 -14.111 1.00 96.00 93 ILE A C 1
ATOM 724 O O . ILE A 1 93 ? 27.758 -1.650 -14.318 1.00 96.00 93 ILE A O 1
ATOM 728 N N . LYS A 1 94 ? 25.583 -1.052 -14.436 1.00 95.44 94 LYS A N 1
ATOM 729 C CA . LYS A 1 94 ? 25.117 -2.244 -15.124 1.00 95.44 94 LYS A CA 1
ATOM 730 C C . LYS A 1 94 ? 23.734 -2.014 -15.707 1.00 95.44 94 LYS A C 1
ATOM 732 O O . LYS A 1 94 ? 22.858 -1.501 -14.999 1.00 95.44 94 LYS A O 1
ATOM 737 N N . VAL A 1 95 ? 23.520 -2.524 -16.910 1.00 97.31 95 VAL A N 1
ATOM 738 C CA . VAL A 1 95 ? 22.194 -2.741 -17.493 1.00 97.31 95 VAL A CA 1
ATOM 739 C C . VAL A 1 95 ? 21.903 -4.239 -17.611 1.00 97.31 95 VAL A C 1
ATOM 741 O O . VAL A 1 95 ? 22.745 -5.036 -18.018 1.00 97.31 95 VAL A O 1
ATOM 744 N N . GLU A 1 96 ? 20.695 -4.643 -17.235 1.00 95.81 96 GLU A N 1
ATOM 745 C CA . GLU A 1 96 ? 20.110 -5.934 -17.600 1.00 95.81 96 GLU A CA 1
ATOM 746 C C . GLU A 1 96 ? 18.768 -5.680 -18.279 1.00 95.81 96 GLU A C 1
ATOM 748 O O . GLU A 1 96 ? 18.061 -4.755 -17.888 1.00 95.81 96 GLU A O 1
ATOM 753 N N . TYR A 1 97 ? 18.378 -6.509 -19.244 1.00 95.25 97 TYR A N 1
ATOM 754 C CA . TYR A 1 97 ? 17.048 -6.424 -19.834 1.00 95.25 97 TYR A CA 1
ATOM 755 C C . TYR A 1 97 ? 16.426 -7.808 -20.031 1.00 95.25 97 TYR A C 1
ATOM 757 O O . TYR A 1 97 ? 17.119 -8.811 -20.220 1.00 95.25 97 TYR A O 1
ATOM 765 N N . TYR A 1 98 ? 15.097 -7.869 -19.959 1.00 93.38 98 TYR A N 1
ATOM 766 C CA . TYR A 1 98 ? 14.329 -9.107 -20.057 1.00 93.38 98 TYR A CA 1
ATOM 767 C C . TYR A 1 98 ? 13.079 -8.895 -20.900 1.00 93.38 98 TYR A C 1
ATOM 769 O O . TYR A 1 98 ? 12.243 -8.061 -20.566 1.00 93.38 98 TYR A O 1
ATOM 777 N N . VAL A 1 99 ? 12.911 -9.697 -21.950 1.00 92.31 99 VAL A N 1
ATOM 778 C CA . VAL A 1 99 ? 11.730 -9.635 -22.817 1.00 92.31 99 VAL A CA 1
ATOM 779 C C . VAL A 1 99 ? 10.693 -10.660 -22.377 1.00 92.31 99 VAL A C 1
ATOM 781 O O . VAL A 1 99 ? 11.017 -11.822 -22.117 1.00 92.31 99 VAL A O 1
ATOM 784 N N . LYS A 1 100 ? 9.435 -10.232 -22.283 1.00 92.44 100 LYS A N 1
ATOM 785 C CA . LYS A 1 100 ? 8.299 -11.075 -21.906 1.00 92.44 100 LYS A CA 1
ATOM 786 C C . LYS A 1 100 ? 7.081 -10.745 -22.757 1.00 92.44 100 LYS A C 1
ATOM 788 O O . LYS A 1 100 ? 6.732 -9.582 -22.931 1.00 92.44 100 LYS A O 1
ATOM 793 N N . ARG A 1 101 ? 6.394 -11.779 -23.241 1.00 92.31 101 ARG A N 1
ATOM 794 C CA . ARG A 1 101 ? 5.095 -11.639 -23.902 1.00 92.31 101 ARG A CA 1
ATOM 795 C C . ARG A 1 101 ? 3.973 -11.731 -22.872 1.00 92.31 101 ARG A C 1
ATOM 797 O O . ARG A 1 101 ? 3.996 -12.622 -22.027 1.00 92.31 101 ARG A O 1
ATOM 804 N N . ALA A 1 102 ? 3.006 -10.829 -22.963 1.00 92.69 102 ALA A N 1
ATOM 805 C CA . ALA A 1 102 ? 1.790 -10.847 -22.170 1.00 92.69 102 ALA A CA 1
ATOM 806 C C . ALA A 1 102 ? 0.804 -11.872 -22.739 1.00 92.69 102 ALA A C 1
ATOM 808 O O . ALA A 1 102 ? 0.280 -11.705 -23.843 1.00 92.69 102 ALA A O 1
ATOM 809 N N . ASP A 1 103 ? 0.546 -12.931 -21.976 1.00 89.25 103 ASP A N 1
ATOM 810 C CA . ASP A 1 103 ? -0.427 -13.966 -22.327 1.00 89.25 103 ASP A CA 1
ATOM 811 C C . ASP A 1 103 ? -1.172 -14.472 -21.077 1.00 89.25 103 ASP A C 1
ATOM 813 O O . ASP A 1 103 ? -0.718 -15.410 -20.418 1.00 89.25 103 ASP A O 1
ATOM 817 N N . PRO A 1 104 ? -2.288 -13.831 -20.679 1.00 90.81 104 PRO A N 1
ATOM 818 C CA . PRO A 1 104 ? -2.771 -12.515 -21.121 1.00 90.81 104 PRO A CA 1
ATOM 819 C C . PRO A 1 104 ? -2.044 -11.334 -20.443 1.00 90.81 104 PRO A C 1
ATOM 821 O O . PRO A 1 104 ? -2.268 -10.177 -20.795 1.00 90.81 104 PRO A O 1
ATOM 824 N N . GLU A 1 105 ? -1.188 -11.611 -19.460 1.00 92.44 105 GLU A N 1
ATOM 825 C CA . 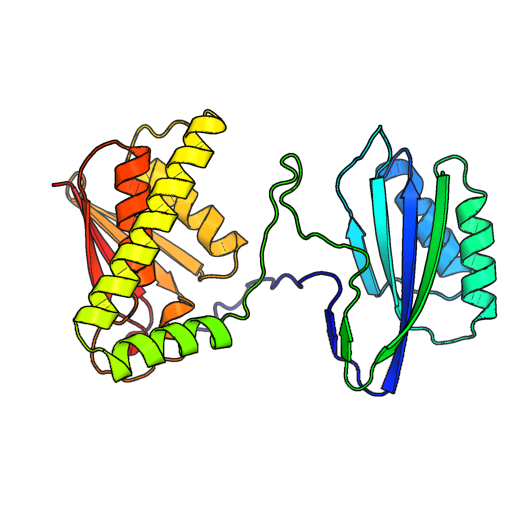GLU A 1 105 ? -0.532 -10.624 -18.597 1.00 92.44 105 GLU A CA 1
ATOM 826 C C . GLU A 1 105 ? 0.964 -10.918 -18.429 1.00 92.44 105 GLU A C 1
ATOM 828 O O . GLU A 1 105 ? 1.430 -12.026 -18.704 1.00 92.44 105 GLU A O 1
ATOM 833 N N . VAL A 1 106 ? 1.718 -9.932 -17.937 1.00 91.00 106 VAL A N 1
ATOM 834 C CA . VAL A 1 106 ? 3.099 -10.107 -17.470 1.00 91.00 106 VAL A CA 1
ATOM 835 C C . VAL A 1 106 ? 3.215 -9.678 -16.014 1.00 91.00 106 VAL A C 1
ATOM 837 O O . VAL A 1 106 ? 2.663 -8.664 -15.593 1.00 91.00 106 VAL A O 1
ATOM 840 N N . ARG A 1 107 ? 4.001 -10.451 -15.254 1.00 89.31 107 ARG A N 1
ATOM 841 C CA . ARG A 1 107 ? 4.454 -10.097 -13.907 1.00 89.31 107 ARG A CA 1
ATOM 842 C C . ARG A 1 107 ? 5.974 -9.962 -13.886 1.00 89.31 107 ARG A C 1
ATOM 844 O O . ARG A 1 107 ? 6.717 -10.927 -14.120 1.00 89.31 107 ARG A O 1
ATOM 851 N N . PHE A 1 108 ? 6.450 -8.760 -13.609 1.00 86.50 108 PHE A N 1
ATOM 852 C CA . PHE A 1 108 ? 7.863 -8.415 -13.534 1.00 86.50 108 PHE A CA 1
ATOM 853 C C . PHE A 1 108 ? 8.387 -8.653 -12.118 1.00 86.50 108 PHE A C 1
ATOM 855 O O . PHE A 1 108 ? 8.291 -7.830 -11.215 1.00 86.50 108 PHE A O 1
ATOM 862 N N . SER A 1 109 ? 8.900 -9.864 -11.899 1.00 82.00 109 SER A N 1
ATOM 863 C CA . SER A 1 109 ? 9.309 -10.351 -10.579 1.00 82.00 109 SER A CA 1
ATOM 864 C C . SER A 1 109 ? 10.743 -9.983 -10.187 1.00 82.00 109 SER A C 1
ATOM 866 O O . SER A 1 109 ? 11.207 -10.420 -9.133 1.00 82.00 109 SER A O 1
ATOM 868 N N . ARG A 1 110 ? 11.482 -9.238 -11.021 1.00 85.12 110 ARG A N 1
ATOM 869 C CA . ARG A 1 110 ? 12.883 -8.886 -10.737 1.00 85.12 110 ARG A CA 1
ATOM 870 C C . ARG A 1 110 ? 13.006 -7.811 -9.661 1.00 85.12 110 ARG A C 1
ATOM 872 O O . ARG A 1 110 ? 13.992 -7.808 -8.932 1.00 85.12 110 ARG A O 1
ATOM 879 N N . ALA A 1 111 ? 11.963 -7.009 -9.462 1.00 82.19 111 ALA A N 1
ATOM 880 C CA . ALA A 1 111 ? 11.828 -6.084 -8.336 1.00 82.19 111 ALA A CA 1
ATOM 881 C C . ALA A 1 111 ? 11.508 -6.776 -6.985 1.00 82.19 111 ALA A C 1
ATOM 883 O O . ALA A 1 111 ? 11.006 -6.146 -6.052 1.00 82.19 111 ALA A O 1
ATOM 884 N N . PHE A 1 112 ? 11.781 -8.081 -6.843 1.00 87.75 112 PHE A N 1
ATOM 885 C CA . PHE A 1 112 ? 11.579 -8.809 -5.592 1.00 87.75 112 PHE A CA 1
ATOM 886 C C . PHE A 1 112 ? 12.703 -8.536 -4.569 1.00 87.75 112 PHE A C 1
ATOM 888 O O . PHE A 1 112 ? 13.882 -8.606 -4.920 1.00 87.75 112 PHE A O 1
ATOM 895 N N . PRO A 1 113 ? 12.379 -8.373 -3.269 1.00 89.38 113 PRO A N 1
ATOM 896 C CA . PRO A 1 113 ? 11.038 -8.283 -2.685 1.00 89.38 113 PRO A CA 1
ATOM 897 C C . PRO A 1 113 ? 10.470 -6.854 -2.684 1.00 89.38 113 PRO A C 1
ATOM 899 O O . PRO A 1 113 ? 11.220 -5.887 -2.569 1.00 89.38 113 PRO A O 1
ATOM 902 N N . LEU A 1 114 ? 9.134 -6.730 -2.654 1.00 89.56 114 LEU A N 1
ATOM 903 C CA . LEU A 1 114 ? 8.474 -5.461 -2.331 1.00 89.56 114 LEU A CA 1
ATOM 904 C C . LEU A 1 114 ? 8.831 -5.054 -0.896 1.00 89.56 114 LEU A C 1
ATOM 906 O O . LEU A 1 114 ? 8.633 -5.826 0.048 1.00 89.56 114 LEU A O 1
ATOM 910 N N . VAL A 1 115 ? 9.359 -3.845 -0.723 1.00 90.50 115 VAL A N 1
ATOM 911 C CA . VAL A 1 115 ? 9.819 -3.335 0.574 1.00 90.50 115 VAL A CA 1
ATOM 912 C C . VAL A 1 115 ? 9.429 -1.879 0.777 1.00 90.50 115 VAL A C 1
ATOM 914 O O . VAL A 1 115 ? 9.339 -1.102 -0.170 1.00 90.50 115 VAL A O 1
ATOM 917 N N . TYR A 1 116 ? 9.263 -1.478 2.036 1.00 87.25 116 TYR A N 1
ATOM 918 C CA . TYR A 1 116 ? 9.115 -0.066 2.382 1.00 87.25 116 TYR A CA 1
ATOM 919 C C . TYR A 1 116 ? 10.468 0.652 2.293 1.00 87.25 116 TYR A C 1
ATOM 921 O O . TYR A 1 116 ? 11.438 0.252 2.957 1.00 87.25 116 TYR A O 1
ATOM 929 N N . HIS A 1 117 ? 10.513 1.736 1.513 1.00 82.50 117 HIS A N 1
ATOM 930 C CA . HIS A 1 117 ? 11.703 2.568 1.328 1.00 82.50 117 HIS A CA 1
ATOM 931 C C . HIS A 1 117 ? 12.356 2.942 2.670 1.00 82.50 117 HIS A C 1
ATOM 933 O O . HIS A 1 117 ? 11.675 3.273 3.640 1.00 82.50 117 HIS A O 1
ATOM 939 N N . GLY A 1 118 ? 13.687 2.848 2.738 1.00 80.69 118 GLY A N 1
ATOM 940 C CA . GLY A 1 118 ? 14.471 3.187 3.930 1.00 80.69 118 GLY A CA 1
ATOM 941 C C . GLY A 1 118 ? 14.410 2.179 5.086 1.00 80.69 118 GLY A C 1
ATOM 942 O O . GLY A 1 118 ? 15.096 2.380 6.081 1.00 80.69 118 GLY A O 1
ATOM 943 N N . THR A 1 119 ? 13.629 1.094 4.984 1.00 79.88 119 THR A N 1
ATOM 944 C CA . THR A 1 119 ? 13.494 0.115 6.086 1.00 79.88 119 THR A CA 1
ATOM 945 C C . THR A 1 119 ? 13.843 -1.322 5.713 1.00 79.88 119 THR A C 1
ATOM 947 O O . THR A 1 119 ? 13.991 -2.145 6.611 1.00 79.88 119 THR A O 1
ATOM 950 N N . LEU A 1 120 ? 13.907 -1.653 4.412 1.00 84.69 120 LEU A N 1
ATOM 951 C CA . LEU A 1 120 ? 14.012 -3.030 3.892 1.00 84.69 120 LEU A CA 1
ATOM 952 C C . LEU A 1 120 ? 12.934 -3.996 4.423 1.00 84.69 120 LEU A C 1
ATOM 954 O O . LEU A 1 120 ? 13.002 -5.204 4.195 1.00 84.69 120 LEU A O 1
ATOM 958 N N . ARG A 1 121 ? 11.905 -3.484 5.109 1.00 87.19 121 ARG A N 1
ATOM 959 C CA . ARG A 1 121 ? 10.811 -4.295 5.627 1.00 87.19 121 ARG A CA 1
ATOM 960 C C . ARG A 1 121 ? 9.987 -4.786 4.449 1.00 87.19 121 ARG A C 1
ATOM 962 O O . ARG A 1 121 ? 9.407 -3.976 3.728 1.00 87.19 121 ARG A O 1
ATOM 969 N N . ARG A 1 122 ? 9.925 -6.106 4.290 1.00 91.94 122 ARG A N 1
ATOM 970 C CA . ARG A 1 122 ? 9.128 -6.757 3.252 1.00 91.94 122 ARG A CA 1
ATOM 971 C C . ARG A 1 122 ? 7.643 -6.458 3.445 1.00 91.94 122 ARG A C 1
ATOM 973 O O . ARG A 1 122 ? 7.123 -6.559 4.557 1.00 91.94 122 ARG A O 1
ATOM 980 N N . ALA A 1 123 ? 6.985 -6.114 2.350 1.00 91.06 123 ALA A N 1
ATOM 981 C CA . ALA A 1 123 ? 5.540 -6.054 2.233 1.00 91.06 123 ALA A CA 1
ATOM 982 C C . ALA A 1 123 ? 5.041 -7.250 1.413 1.00 91.06 123 ALA A C 1
ATOM 984 O O . ALA A 1 123 ? 5.781 -7.834 0.620 1.00 91.06 123 ALA A O 1
ATOM 985 N N . VAL A 1 124 ? 3.777 -7.605 1.619 1.00 91.38 124 VAL A N 1
ATOM 986 C CA . VAL A 1 124 ? 3.054 -8.582 0.804 1.00 91.38 124 VAL A CA 1
ATOM 987 C C . VAL A 1 124 ? 1.781 -7.900 0.337 1.00 91.38 124 VAL A C 1
ATOM 989 O O . VAL A 1 124 ? 1.070 -7.309 1.152 1.00 91.38 124 VAL A O 1
ATOM 992 N N . LEU A 1 125 ? 1.538 -7.942 -0.969 1.00 90.06 125 LEU A N 1
ATOM 993 C CA . LEU A 1 125 ? 0.322 -7.420 -1.570 1.00 90.06 125 LEU A CA 1
ATOM 994 C C . LEU A 1 125 ? -0.755 -8.504 -1.518 1.00 90.06 125 LEU A C 1
ATOM 996 O O . LEU A 1 125 ? -0.510 -9.639 -1.926 1.00 90.06 125 LEU A O 1
ATOM 1000 N N . PHE A 1 126 ? -1.940 -8.131 -1.053 1.00 91.06 126 PHE A N 1
ATOM 1001 C CA . PHE A 1 126 ? -3.150 -8.912 -1.247 1.00 91.06 126 PHE A CA 1
ATOM 1002 C C . PHE A 1 126 ? -4.093 -8.097 -2.114 1.00 91.06 126 PHE A C 1
ATOM 1004 O O . PHE A 1 126 ? -4.279 -6.906 -1.870 1.00 91.06 126 PHE A O 1
ATOM 1011 N N . ASP A 1 127 ? -4.671 -8.748 -3.115 1.00 91.00 127 ASP A N 1
ATOM 1012 C CA . ASP A 1 127 ? -5.810 -8.192 -3.826 1.00 91.00 127 ASP A CA 1
ATOM 1013 C C . ASP A 1 127 ? -6.984 -7.999 -2.847 1.00 91.00 127 ASP A C 1
ATOM 1015 O O . ASP A 1 127 ? -7.244 -8.855 -1.991 1.00 91.00 127 ASP A O 1
ATOM 1019 N N . ALA A 1 128 ? -7.649 -6.848 -2.946 1.00 93.00 128 ALA A N 1
ATOM 1020 C CA . ALA A 1 128 ? -8.658 -6.425 -1.983 1.00 93.00 128 ALA A CA 1
ATOM 1021 C C . ALA A 1 128 ? -9.862 -7.377 -1.957 1.00 93.00 128 ALA A C 1
ATOM 1023 O O . ALA A 1 128 ? -10.317 -7.753 -0.873 1.00 93.00 128 ALA A O 1
ATOM 1024 N N . GLU A 1 129 ? -10.334 -7.819 -3.126 1.00 92.81 129 GLU A N 1
ATOM 1025 C CA . GLU A 1 129 ? -11.465 -8.743 -3.232 1.00 92.81 129 GLU A CA 1
ATOM 1026 C C . GLU A 1 129 ? -11.097 -10.134 -2.725 1.00 92.81 129 GLU A C 1
ATOM 1028 O O . GLU A 1 129 ? -11.846 -10.719 -1.940 1.00 92.81 129 GLU A O 1
ATOM 1033 N N . HIS A 1 130 ? -9.923 -10.657 -3.093 1.00 93.56 130 HIS A N 1
ATOM 1034 C CA . HIS A 1 130 ? -9.449 -11.938 -2.569 1.00 93.56 130 HIS A CA 1
ATOM 1035 C C . HIS A 1 130 ? -9.380 -11.935 -1.041 1.00 93.56 130 HIS A C 1
ATOM 1037 O O . HIS A 1 130 ? -9.803 -12.905 -0.402 1.00 93.56 130 HIS A O 1
ATOM 1043 N N . PHE A 1 131 ? -8.874 -10.854 -0.441 1.00 94.12 131 PHE A N 1
ATOM 1044 C CA . PHE A 1 131 ? -8.758 -10.782 1.011 1.00 94.12 131 PHE A CA 1
ATOM 1045 C C . PHE A 1 131 ? -10.122 -10.599 1.689 1.00 94.12 131 PHE A C 1
ATOM 1047 O O . PHE A 1 131 ? -10.427 -11.336 2.629 1.00 94.12 131 PHE A O 1
ATOM 1054 N N . SER A 1 132 ? -10.967 -9.697 1.176 1.00 94.69 132 SER A N 1
ATOM 1055 C CA . SER A 1 132 ? -12.339 -9.489 1.665 1.00 94.69 132 SER A CA 1
ATOM 1056 C C . SER A 1 132 ? -13.157 -10.780 1.598 1.00 94.69 132 SER A C 1
ATOM 1058 O O . SER A 1 132 ? -13.760 -11.187 2.591 1.00 94.69 132 SER A O 1
ATOM 1060 N N . LYS A 1 133 ? -13.103 -11.504 0.474 1.00 94.06 133 LYS A N 1
ATOM 1061 C CA . LYS A 1 133 ? -13.801 -12.783 0.301 1.00 94.06 133 LYS A CA 1
ATOM 1062 C C . LYS A 1 133 ? -13.305 -13.858 1.266 1.00 94.06 133 LYS A C 1
ATOM 1064 O O . LYS A 1 133 ? -14.112 -14.620 1.792 1.00 94.06 133 LYS A O 1
ATOM 1069 N N . GLY A 1 134 ? -12.000 -13.911 1.533 1.00 94.38 134 GLY A N 1
ATOM 1070 C CA . GLY A 1 134 ? -11.443 -14.807 2.548 1.00 94.38 134 GLY A CA 1
ATOM 1071 C C . GLY A 1 134 ? -12.018 -14.540 3.942 1.00 94.38 134 GLY A C 1
ATOM 1072 O O . GLY A 1 134 ? -12.412 -15.479 4.633 1.00 94.38 134 GLY A O 1
ATOM 1073 N N . MET A 1 135 ? -12.131 -13.267 4.333 1.00 94.56 135 MET A N 1
ATOM 1074 C CA . MET A 1 135 ? -12.750 -12.876 5.606 1.00 94.56 135 MET A CA 1
ATOM 1075 C C . MET A 1 135 ? -14.252 -13.186 5.640 1.00 94.56 135 MET A C 1
ATOM 1077 O O . MET A 1 135 ? -14.746 -13.687 6.649 1.00 94.56 135 MET A O 1
ATOM 1081 N N . ALA A 1 136 ? -14.967 -12.956 4.534 1.00 92.81 136 ALA A N 1
ATOM 1082 C CA . ALA A 1 136 ? -16.386 -13.283 4.403 1.00 92.81 136 ALA A CA 1
ATOM 1083 C C . ALA A 1 136 ? -16.652 -14.772 4.679 1.00 92.81 136 ALA A C 1
ATOM 1085 O O . ALA A 1 136 ? -17.472 -15.111 5.529 1.00 92.81 136 ALA A O 1
ATOM 1086 N N . VAL A 1 137 ? -15.878 -15.660 4.046 1.00 94.06 137 VAL A N 1
ATOM 1087 C CA . VAL A 1 137 ? -16.010 -17.118 4.216 1.00 94.06 137 VAL A CA 1
ATOM 1088 C C . VAL A 1 137 ? -15.737 -17.562 5.657 1.00 94.06 137 VAL A C 1
ATOM 1090 O O . VAL A 1 137 ? -16.367 -18.504 6.136 1.00 94.06 137 VAL A O 1
ATOM 1093 N N . ILE A 1 138 ? -14.814 -16.904 6.368 1.00 95.00 138 ILE A N 1
ATOM 1094 C CA . ILE A 1 138 ? -14.556 -17.201 7.786 1.00 95.00 138 ILE A CA 1
ATOM 1095 C C . ILE A 1 138 ? -15.806 -16.916 8.624 1.00 95.00 138 ILE A C 1
ATOM 1097 O O . ILE A 1 138 ? -16.210 -17.771 9.410 1.00 95.00 138 ILE A O 1
ATOM 1101 N N . LYS A 1 139 ? -16.444 -15.755 8.435 1.00 92.12 139 LYS A N 1
ATOM 1102 C CA . LYS A 1 139 ? -17.681 -15.402 9.152 1.00 92.12 139 LYS A CA 1
ATOM 1103 C C . LYS A 1 139 ? -18.830 -16.337 8.784 1.00 92.12 139 LYS A C 1
ATOM 1105 O O . LYS A 1 139 ? -19.507 -16.835 9.672 1.00 92.12 139 LYS A O 1
ATOM 1110 N N . GLU A 1 140 ? -19.014 -16.619 7.495 1.00 91.12 140 GLU A N 1
ATOM 1111 C CA . GLU A 1 140 ? -20.084 -17.496 7.005 1.00 91.12 140 GLU A CA 1
ATOM 1112 C C . GLU A 1 140 ? -19.997 -18.894 7.628 1.00 91.12 140 GLU A C 1
ATOM 1114 O O . GLU A 1 140 ? -20.999 -19.457 8.063 1.00 91.12 140 GLU A O 1
ATOM 1119 N N . ARG A 1 141 ? -18.789 -19.466 7.692 1.00 95.00 141 ARG A N 1
ATOM 1120 C CA . ARG A 1 141 ? -18.604 -20.836 8.179 1.00 95.00 141 ARG A CA 1
ATOM 1121 C C . ARG A 1 141 ? -18.582 -20.941 9.695 1.00 95.00 141 ARG A C 1
ATOM 1123 O O . ARG A 1 141 ? -18.937 -21.998 10.212 1.00 95.00 141 ARG A O 1
ATOM 1130 N N . TRP A 1 142 ? -18.049 -19.934 10.384 1.00 95.75 142 TRP A N 1
ATOM 1131 C CA . TRP A 1 142 ? -17.733 -20.019 11.814 1.00 95.75 142 TRP A CA 1
ATOM 1132 C C . TRP A 1 142 ? -18.550 -19.051 12.673 1.00 95.75 142 TRP A C 1
ATOM 1134 O O . TRP A 1 142 ? -18.282 -18.966 13.862 1.00 95.75 142 TRP A O 1
ATOM 1144 N N . GLY A 1 143 ? -19.501 -18.303 12.107 1.00 93.62 143 GLY A N 1
ATOM 1145 C CA . GLY A 1 143 ? -20.380 -17.411 12.864 1.00 93.62 143 GLY A CA 1
ATOM 1146 C C . GLY A 1 143 ? -19.614 -16.437 13.764 1.00 93.62 143 GLY A C 1
ATOM 1147 O O . GLY A 1 143 ? -18.634 -15.812 13.344 1.00 93.62 143 GLY A O 1
ATOM 1148 N N . ASP A 1 144 ? -20.055 -16.324 15.016 1.00 95.19 144 ASP A N 1
ATOM 1149 C CA . ASP A 1 144 ? -19.503 -15.391 16.000 1.00 95.19 144 ASP A CA 1
ATOM 1150 C C . ASP A 1 144 ? -18.044 -15.695 16.364 1.00 95.19 144 ASP A C 1
ATOM 1152 O O . ASP A 1 144 ? -17.255 -14.768 16.570 1.00 95.19 144 ASP A O 1
ATOM 1156 N N . GLU A 1 145 ? -17.626 -16.962 16.357 1.00 97.44 145 GLU A N 1
ATOM 1157 C CA . GLU A 1 145 ? -16.224 -17.338 16.542 1.00 97.44 145 GLU A CA 1
ATOM 1158 C C . GLU A 1 145 ? -15.353 -16.827 15.389 1.00 97.44 145 GLU A C 1
ATOM 1160 O O . GLU A 1 145 ? -14.240 -16.341 15.611 1.00 97.44 145 GLU A O 1
ATOM 1165 N N . GLY A 1 146 ? -15.867 -16.875 14.156 1.00 96.81 146 GLY A N 1
ATOM 1166 C CA . GLY A 1 146 ? -15.216 -16.287 12.984 1.00 96.81 146 GLY A CA 1
ATOM 1167 C C . GLY A 1 146 ? -15.082 -14.767 13.102 1.00 96.81 146 GLY A C 1
ATOM 1168 O O . GLY A 1 146 ? -14.003 -14.213 12.869 1.00 96.81 146 GLY A O 1
ATOM 1169 N N . LYS A 1 147 ? -16.149 -14.090 13.543 1.00 96.06 147 LYS A N 1
ATOM 1170 C CA . LYS A 1 147 ? -16.153 -12.642 13.815 1.00 96.06 147 LYS A CA 1
ATOM 1171 C C . LYS A 1 147 ? -15.128 -12.270 14.898 1.00 96.06 147 LYS A C 1
ATOM 1173 O O . LYS A 1 147 ? -14.361 -11.315 14.728 1.00 96.06 147 LYS A O 1
ATOM 1178 N N . ALA A 1 148 ? -15.063 -13.042 15.983 1.00 97.81 148 ALA A N 1
ATOM 1179 C CA . ALA A 1 148 ? -14.100 -12.856 17.067 1.00 97.81 148 ALA A CA 1
ATOM 1180 C C . ALA A 1 148 ? -12.654 -13.102 16.607 1.00 97.81 148 ALA A C 1
ATOM 1182 O O . ALA A 1 148 ? -11.758 -12.324 16.945 1.00 97.81 148 ALA A O 1
ATOM 1183 N N . LEU A 1 149 ? -12.420 -14.132 15.788 1.00 98.19 149 LEU A N 1
ATOM 1184 C CA . LEU A 1 149 ? -11.111 -14.413 15.197 1.00 98.19 149 LEU A CA 1
ATOM 1185 C C . LEU A 1 149 ? -10.615 -13.242 14.341 1.00 98.19 149 LEU A C 1
ATOM 1187 O O . LEU A 1 149 ? -9.470 -12.813 14.499 1.00 98.19 149 LEU A O 1
ATOM 1191 N N . LEU A 1 150 ? -11.464 -12.704 13.461 1.00 98.00 150 LEU A N 1
ATOM 1192 C CA . LEU A 1 150 ? -11.113 -11.555 12.621 1.00 98.00 150 LEU A CA 1
ATOM 1193 C C . LEU A 1 150 ? -10.775 -10.324 13.464 1.00 98.00 150 LEU A C 1
ATOM 1195 O O . LEU A 1 150 ? -9.765 -9.666 13.204 1.00 98.00 150 LEU A O 1
ATOM 1199 N N . PHE A 1 151 ? -11.549 -10.063 14.521 1.00 98.56 151 PHE A N 1
ATOM 1200 C CA . PHE A 1 151 ? -11.250 -8.996 15.474 1.00 98.56 151 PHE A CA 1
ATOM 1201 C C . PHE A 1 151 ? -9.888 -9.180 16.148 1.00 98.56 151 PHE A C 1
ATOM 1203 O O . PHE A 1 151 ? -9.088 -8.244 16.182 1.00 98.56 151 PHE A O 1
ATOM 1210 N N . LEU A 1 152 ? -9.588 -10.380 16.652 1.00 98.38 152 LEU A N 1
ATOM 1211 C CA . LEU A 1 152 ? -8.303 -10.675 17.289 1.00 98.38 152 LEU A CA 1
ATOM 1212 C C . LEU A 1 152 ? -7.136 -10.522 16.308 1.00 98.38 152 LEU A C 1
ATOM 1214 O O . LEU A 1 152 ? -6.098 -9.956 16.670 1.00 98.38 152 LEU A O 1
ATOM 1218 N N . LEU A 1 153 ? -7.309 -10.976 15.065 1.00 98.12 153 LEU A N 1
ATOM 1219 C CA . LEU A 1 153 ? -6.316 -10.821 14.007 1.00 98.12 153 LEU A CA 1
ATOM 1220 C C . LEU A 1 153 ? -6.048 -9.338 13.729 1.00 98.12 153 LEU A C 1
ATOM 1222 O O . LEU A 1 153 ? -4.894 -8.912 13.760 1.00 98.12 153 LEU A O 1
ATOM 1226 N N . GLY A 1 154 ? -7.104 -8.546 13.538 1.00 98.31 154 GLY A N 1
ATOM 1227 C CA . GLY A 1 154 ? -7.010 -7.100 13.357 1.00 98.31 154 GLY A CA 1
ATOM 1228 C C . GLY A 1 154 ? -6.297 -6.428 14.526 1.00 98.31 154 GLY A C 1
ATOM 1229 O O . GLY A 1 154 ? -5.297 -5.737 14.332 1.00 98.31 154 GLY A O 1
ATOM 1230 N N . ARG A 1 155 ? -6.736 -6.711 15.756 1.00 98.62 155 ARG A N 1
ATOM 1231 C CA . ARG A 1 155 ? -6.151 -6.164 16.989 1.00 98.62 155 ARG A CA 1
ATOM 1232 C C . ARG A 1 155 ? -4.671 -6.482 17.121 1.00 98.62 155 ARG A C 1
ATOM 1234 O O . ARG A 1 155 ? -3.885 -5.607 17.472 1.00 98.62 155 ARG A O 1
ATOM 1241 N N . THR A 1 156 ? -4.274 -7.700 16.776 1.00 98.50 156 THR A N 1
ATOM 1242 C CA . THR A 1 156 ? -2.865 -8.107 16.772 1.00 98.50 156 THR A CA 1
ATOM 1243 C C . THR A 1 156 ? -2.061 -7.278 15.776 1.00 98.50 156 THR A C 1
ATOM 1245 O O . THR A 1 156 ? -0.995 -6.769 16.112 1.00 98.50 156 THR A O 1
ATOM 1248 N N . TRP A 1 157 ? -2.588 -7.066 14.569 1.00 97.31 157 TRP A N 1
ATOM 1249 C CA . TRP A 1 157 ? -1.908 -6.264 13.552 1.00 97.31 157 TRP A CA 1
ATOM 1250 C C . TRP A 1 157 ? -1.780 -4.794 13.962 1.00 97.31 157 TRP A C 1
ATOM 1252 O O . TRP A 1 157 ? -0.726 -4.196 13.736 1.00 97.31 157 TRP A O 1
ATOM 1262 N N . GLY A 1 158 ? -2.815 -4.227 14.587 1.00 98.25 158 GLY A N 1
ATOM 1263 C CA . GLY A 1 158 ? -2.780 -2.871 15.136 1.00 98.25 158 GLY A CA 1
ATOM 1264 C C . GLY A 1 158 ? -1.727 -2.718 16.239 1.00 98.25 158 GLY A C 1
ATOM 1265 O O . GLY A 1 158 ? -0.913 -1.796 16.190 1.00 98.25 158 GLY A O 1
ATOM 1266 N N . LEU A 1 159 ? -1.670 -3.665 17.183 1.00 98.44 159 LEU A N 1
ATOM 1267 C CA . LEU A 1 159 ? -0.667 -3.675 18.256 1.00 98.44 159 LEU A CA 1
ATOM 1268 C C . LEU A 1 159 ? 0.757 -3.756 17.698 1.00 98.44 159 LEU A C 1
ATOM 1270 O O . LEU A 1 159 ? 1.607 -2.936 18.047 1.00 98.44 159 LEU A O 1
ATOM 1274 N N . THR A 1 160 ? 1.009 -4.687 16.775 1.00 97.12 160 THR A N 1
ATOM 1275 C CA . THR A 1 160 ? 2.326 -4.824 16.140 1.00 97.12 160 THR A CA 1
ATOM 1276 C C . THR A 1 160 ? 2.697 -3.580 15.332 1.00 97.12 160 THR A C 1
ATOM 1278 O O . THR A 1 160 ? 3.866 -3.199 15.302 1.00 97.12 160 THR A O 1
ATOM 1281 N N . LEU A 1 161 ? 1.740 -2.894 14.696 1.00 96.00 161 LEU A N 1
ATOM 1282 C CA . LEU A 1 161 ? 2.032 -1.614 14.046 1.00 96.00 161 LEU A CA 1
ATOM 1283 C C . LEU A 1 161 ? 2.489 -0.558 15.065 1.00 96.00 161 LEU A C 1
ATOM 1285 O O . LEU A 1 161 ? 3.487 0.120 14.818 1.00 96.00 161 LEU A O 1
ATOM 1289 N N . ALA A 1 162 ? 1.813 -0.441 16.209 1.00 97.62 162 ALA A N 1
ATOM 1290 C CA . ALA A 1 162 ? 2.220 0.489 17.261 1.00 97.62 162 ALA A CA 1
ATOM 1291 C C . ALA A 1 162 ? 3.623 0.173 17.807 1.00 97.62 162 ALA A C 1
ATOM 1293 O O . ALA A 1 162 ? 4.405 1.087 18.067 1.00 97.62 162 ALA A O 1
ATOM 1294 N N . GLU A 1 163 ? 3.984 -1.107 17.935 1.00 96.12 163 GLU A N 1
ATOM 1295 C CA . GLU A 1 163 ? 5.339 -1.529 18.319 1.00 96.12 163 GLU A CA 1
ATOM 1296 C C . GLU A 1 163 ? 6.391 -1.101 17.289 1.00 96.12 163 GLU A C 1
ATOM 1298 O O . GLU A 1 163 ? 7.459 -0.604 17.652 1.00 96.12 163 GLU A O 1
ATOM 1303 N N . LEU A 1 164 ? 6.087 -1.241 15.996 1.00 93.94 164 LEU A N 1
ATOM 1304 C CA . LEU A 1 164 ? 6.975 -0.790 14.921 1.00 93.94 164 LEU A CA 1
ATOM 1305 C C . LEU A 1 164 ? 7.147 0.727 14.917 1.00 93.94 164 LEU A C 1
ATOM 1307 O O . LEU A 1 164 ? 8.239 1.226 14.639 1.00 93.94 164 LEU A O 1
ATOM 1311 N N . ASP A 1 165 ? 6.082 1.458 15.216 1.00 95.50 165 ASP A N 1
ATOM 1312 C CA . ASP A 1 165 ? 6.115 2.909 15.340 1.00 95.50 165 ASP A CA 1
ATOM 1313 C C . ASP A 1 165 ? 6.940 3.350 16.550 1.00 95.50 165 ASP A C 1
ATOM 1315 O O . ASP A 1 165 ? 7.801 4.225 16.418 1.00 95.50 165 ASP A O 1
ATOM 1319 N N . ALA A 1 166 ? 6.782 2.675 17.688 1.00 94.69 166 ALA A N 1
ATOM 1320 C CA . ALA A 1 166 ? 7.611 2.894 18.867 1.00 94.69 166 ALA A CA 1
ATOM 1321 C C . ALA A 1 166 ? 9.098 2.610 18.582 1.00 94.69 166 ALA A C 1
ATOM 1323 O O . ALA A 1 166 ? 9.958 3.416 18.942 1.00 94.69 166 ALA A O 1
ATOM 1324 N N . ALA A 1 167 ? 9.415 1.529 17.859 1.00 93.75 167 ALA A N 1
ATOM 1325 C CA . ALA A 1 167 ? 10.784 1.214 17.435 1.00 93.75 167 ALA A CA 1
ATOM 1326 C C . ALA A 1 167 ? 11.383 2.297 16.515 1.00 93.75 167 ALA A C 1
ATOM 1328 O O . ALA A 1 167 ? 12.587 2.553 16.547 1.00 93.75 167 ALA A O 1
ATOM 1329 N N . LYS A 1 168 ? 10.537 2.982 15.738 1.00 92.44 168 LYS A N 1
ATOM 1330 C CA . LYS A 1 168 ? 10.896 4.149 14.913 1.00 92.44 168 LYS A CA 1
ATOM 1331 C C . LYS A 1 168 ? 10.861 5.476 15.680 1.00 92.44 168 LYS A C 1
ATOM 1333 O O . LYS A 1 168 ? 11.076 6.522 15.072 1.00 92.44 168 LYS A O 1
ATOM 1338 N N . ARG A 1 169 ? 10.618 5.452 16.996 1.00 94.69 169 ARG A N 1
ATOM 1339 C CA . ARG A 1 169 ? 10.491 6.630 17.875 1.00 94.69 169 ARG A CA 1
ATOM 1340 C C . ARG A 1 169 ? 9.367 7.589 17.470 1.00 94.69 169 ARG A C 1
ATOM 1342 O O . ARG A 1 169 ? 9.434 8.779 17.777 1.00 94.69 169 ARG A O 1
ATOM 1349 N N . VAL A 1 170 ? 8.333 7.080 16.804 1.00 95.25 170 VAL A N 1
ATOM 1350 C CA . VAL A 1 170 ? 7.087 7.824 16.597 1.00 95.25 170 VAL A CA 1
ATOM 1351 C C . VAL A 1 170 ? 6.414 7.989 17.959 1.00 95.25 170 VAL A C 1
ATOM 1353 O O . VAL A 1 170 ? 6.307 7.028 18.719 1.00 95.25 170 VAL A O 1
ATOM 1356 N N . LYS A 1 171 ? 5.998 9.214 18.283 1.00 93.38 171 LYS A N 1
ATOM 1357 C CA . LYS A 1 171 ? 5.323 9.539 19.543 1.00 93.38 171 LYS A CA 1
ATOM 1358 C C . LYS A 1 171 ? 3.877 9.919 19.263 1.00 93.38 171 LYS A C 1
ATOM 1360 O O . LYS A 1 171 ? 3.629 10.727 18.372 1.00 93.38 171 LYS A O 1
ATOM 1365 N N . PHE A 1 172 ? 2.966 9.362 20.051 1.00 97.06 172 PHE A N 1
ATOM 1366 C CA . PHE A 1 172 ? 1.562 9.756 20.087 1.00 97.06 172 PHE A CA 1
ATOM 1367 C C . PHE A 1 172 ? 1.288 10.465 21.406 1.00 97.06 172 PHE A C 1
ATOM 1369 O O . PHE A 1 172 ? 1.721 9.990 22.458 1.00 97.06 172 PHE A O 1
ATOM 1376 N N . PHE A 1 173 ? 0.595 11.595 21.344 1.00 95.25 173 PHE A N 1
ATOM 1377 C CA . PHE A 1 173 ? 0.213 12.382 22.515 1.00 95.25 173 PHE A CA 1
ATOM 1378 C C . PHE A 1 173 ? -1.304 12.374 22.738 1.00 95.25 173 PHE A C 1
ATOM 1380 O O . PHE A 1 173 ? -1.759 12.733 23.820 1.00 95.25 173 PHE A O 1
ATOM 1387 N N . SER A 1 174 ? -2.073 11.940 21.738 1.00 96.38 174 SER A N 1
ATOM 1388 C CA . SER A 1 174 ? -3.533 11.884 21.754 1.00 96.38 174 SER A CA 1
ATOM 1389 C C . SER A 1 174 ? -4.081 10.777 20.846 1.00 96.38 174 SER A C 1
ATOM 1391 O O . SER A 1 174 ? -3.382 10.268 19.964 1.00 96.38 174 SER A O 1
ATOM 1393 N N . GLU A 1 175 ? -5.356 10.439 21.026 1.00 97.62 175 GLU A N 1
ATOM 1394 C CA . GLU A 1 175 ? -6.147 9.573 20.146 1.00 97.62 175 GLU A CA 1
ATOM 1395 C C . GLU A 1 175 ? -6.124 10.087 18.701 1.00 97.62 175 GLU A C 1
ATOM 1397 O O . GLU A 1 175 ? -5.887 9.320 17.768 1.00 97.62 175 GLU A O 1
ATOM 1402 N N . VAL A 1 176 ? -6.245 11.404 18.517 1.00 97.06 176 VAL A N 1
ATOM 1403 C CA . VAL A 1 176 ? -6.194 12.055 17.202 1.00 97.06 176 VAL A CA 1
ATOM 1404 C C . VAL A 1 176 ? -4.866 11.794 16.480 1.00 97.06 176 VAL A C 1
ATOM 1406 O O . VAL A 1 176 ? -4.874 11.590 15.264 1.00 97.06 176 VAL A O 1
ATOM 1409 N N . ASP A 1 177 ? -3.732 11.749 17.186 1.00 97.56 177 ASP A N 1
ATOM 1410 C CA . ASP A 1 177 ? -2.433 11.448 16.563 1.00 97.56 177 ASP A CA 1
ATOM 1411 C C . ASP A 1 177 ? -2.398 10.024 15.997 1.00 97.56 177 ASP A C 1
ATOM 1413 O O . ASP A 1 177 ? -1.928 9.800 14.874 1.00 97.56 177 ASP A O 1
ATOM 1417 N N . VAL A 1 178 ? -2.928 9.064 16.760 1.00 98.25 178 VAL A N 1
ATOM 1418 C CA . VAL A 1 178 ? -3.020 7.664 16.334 1.00 98.25 178 VAL A CA 1
ATOM 1419 C C . VAL A 1 178 ? -3.970 7.536 15.146 1.00 98.25 178 VAL A C 1
ATOM 1421 O O . VAL A 1 178 ? -3.612 6.916 14.145 1.00 98.25 178 VAL A O 1
ATOM 1424 N N . LEU A 1 179 ? -5.148 8.162 15.207 1.00 98.19 179 LEU A N 1
ATOM 1425 C CA . LEU A 1 179 ? -6.162 8.079 14.150 1.00 98.19 179 LEU A CA 1
ATOM 1426 C C . LEU A 1 179 ? -5.710 8.749 12.846 1.00 98.19 179 LEU A C 1
ATOM 1428 O O . LEU A 1 179 ? -5.929 8.204 11.763 1.00 98.19 179 LEU A O 1
ATOM 1432 N N . LYS A 1 180 ? -4.996 9.878 12.918 1.00 97.81 180 LYS A N 1
ATOM 1433 C CA . LYS A 1 180 ? -4.382 10.503 11.733 1.00 97.81 180 LYS A CA 1
ATOM 1434 C C . LYS A 1 180 ? -3.322 9.607 11.105 1.00 97.81 180 LYS A C 1
ATOM 1436 O O . LYS A 1 180 ? -3.251 9.488 9.881 1.00 97.81 180 LYS A O 1
ATOM 1441 N N . ARG A 1 181 ? -2.502 8.945 11.923 1.00 97.75 181 ARG A N 1
ATOM 1442 C CA . ARG A 1 181 ? -1.498 8.012 11.405 1.00 97.75 181 ARG A CA 1
ATOM 1443 C C . ARG A 1 181 ? -2.128 6.749 10.825 1.00 97.75 181 ARG A C 1
ATOM 1445 O O . ARG A 1 181 ? -1.680 6.290 9.774 1.00 97.75 181 ARG A O 1
ATOM 1452 N N . PHE A 1 182 ? -3.182 6.238 11.456 1.00 98.19 182 PHE A N 1
ATOM 1453 C CA . PHE A 1 182 ? -4.011 5.169 10.912 1.00 98.19 182 PHE A CA 1
ATOM 1454 C C . PHE A 1 182 ? -4.530 5.556 9.527 1.00 98.19 182 PHE A C 1
ATOM 1456 O O . PHE A 1 182 ? -4.289 4.814 8.584 1.00 98.19 182 PHE A O 1
ATOM 1463 N N . SER A 1 183 ? -5.139 6.737 9.384 1.00 98.00 183 SER A N 1
ATOM 1464 C CA . SER A 1 183 ? -5.656 7.253 8.109 1.00 98.00 183 SER A CA 1
ATOM 1465 C C . SER A 1 183 ? -4.596 7.255 7.006 1.00 98.00 183 SER A C 1
ATOM 1467 O O . SER A 1 183 ? -4.815 6.666 5.945 1.00 98.00 183 SER A O 1
ATOM 1469 N N . ALA A 1 184 ? -3.405 7.795 7.285 1.00 96.50 184 ALA A N 1
ATOM 1470 C CA . ALA A 1 184 ? -2.302 7.797 6.327 1.00 96.50 184 ALA A CA 1
ATOM 1471 C C . ALA A 1 184 ? -1.899 6.378 5.882 1.00 96.50 184 ALA A C 1
ATOM 1473 O O . ALA A 1 184 ? -1.674 6.139 4.696 1.00 96.50 184 ALA A O 1
ATOM 1474 N N . ILE A 1 185 ? -1.825 5.425 6.815 1.00 95.31 185 ILE A N 1
ATOM 1475 C CA . ILE A 1 185 ? -1.461 4.030 6.520 1.00 95.31 185 ILE A CA 1
ATOM 1476 C C . ILE A 1 185 ? -2.586 3.319 5.761 1.00 95.31 185 ILE A C 1
ATOM 1478 O O . ILE A 1 185 ? -2.315 2.594 4.801 1.00 95.31 185 ILE A O 1
ATOM 1482 N N . TRP A 1 186 ? -3.838 3.529 6.167 1.00 96.19 186 TRP A N 1
ATOM 1483 C CA . TRP A 1 186 ? -5.016 2.907 5.566 1.00 96.19 186 TRP A CA 1
ATOM 1484 C C . TRP A 1 186 ? -5.154 3.301 4.098 1.00 96.19 186 TRP A C 1
ATOM 1486 O O . TRP A 1 186 ? -5.250 2.432 3.230 1.00 96.19 186 TRP A O 1
ATOM 1496 N N . MET A 1 187 ? -5.033 4.600 3.815 1.00 94.19 187 MET A N 1
ATOM 1497 C CA . MET A 1 187 ? -5.086 5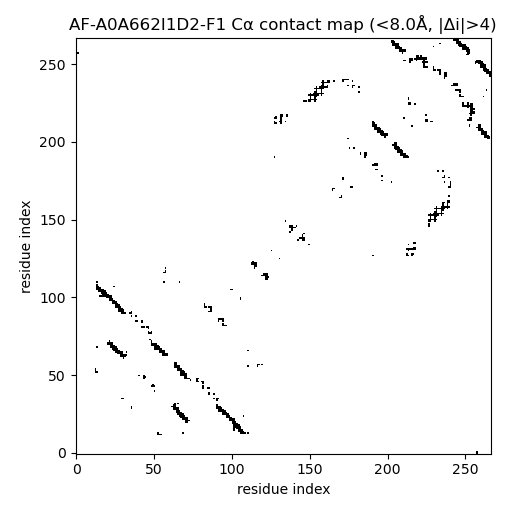.143 2.459 1.00 94.19 187 MET A CA 1
ATOM 1498 C C . MET A 1 187 ? -3.870 4.716 1.631 1.00 94.19 187 MET A C 1
ATOM 1500 O O . MET A 1 187 ? -4.029 4.242 0.509 1.00 94.19 187 MET A O 1
ATOM 1504 N N . PHE A 1 188 ? -2.651 4.802 2.184 1.00 92.00 188 PHE A N 1
ATOM 1505 C CA . PHE A 1 188 ? -1.425 4.398 1.478 1.00 92.00 188 PHE A CA 1
ATOM 1506 C C . PHE A 1 188 ? -1.443 2.925 1.041 1.00 92.00 188 PHE A C 1
ATOM 1508 O O . PHE A 1 188 ? -0.877 2.584 -0.002 1.00 92.00 188 PHE A O 1
ATOM 1515 N N . THR A 1 189 ? -2.060 2.059 1.849 1.00 91.94 189 THR A N 1
ATOM 1516 C CA . THR A 1 189 ? -2.174 0.618 1.577 1.00 91.94 189 THR A CA 1
ATOM 1517 C C . THR A 1 189 ? -3.413 0.241 0.763 1.00 91.94 189 THR A C 1
ATOM 1519 O O . THR A 1 189 ? -3.616 -0.945 0.523 1.00 91.94 189 THR A O 1
ATOM 1522 N N . GLY A 1 190 ? -4.219 1.217 0.326 1.00 92.88 190 GLY A N 1
ATOM 1523 C CA . GLY A 1 190 ? -5.398 0.978 -0.510 1.00 92.88 190 GLY A CA 1
ATOM 1524 C C . GLY A 1 190 ? -6.540 0.256 0.210 1.00 92.88 190 GLY A C 1
ATOM 1525 O O . GLY A 1 190 ? -7.314 -0.441 -0.432 1.00 92.88 190 GLY A O 1
ATOM 1526 N N . ARG A 1 191 ? -6.638 0.375 1.541 1.00 94.94 191 ARG A N 1
ATOM 1527 C CA . ARG A 1 191 ? -7.654 -0.338 2.343 1.00 94.94 191 ARG A CA 1
ATOM 1528 C C . ARG A 1 191 ? -8.988 0.397 2.452 1.00 94.94 191 ARG A C 1
ATOM 1530 O O . ARG A 1 191 ? -9.964 -0.175 2.920 1.00 94.94 191 ARG A O 1
ATOM 1537 N N . GLY A 1 192 ? -9.019 1.663 2.074 1.00 94.50 192 GLY A N 1
ATOM 1538 C CA . GLY A 1 192 ? -10.197 2.513 2.148 1.00 94.50 192 GLY A CA 1
ATOM 1539 C C . GLY A 1 192 ? -9.793 3.972 2.287 1.00 94.50 192 GLY A C 1
ATOM 1540 O O . GLY A 1 192 ? -8.648 4.292 2.630 1.00 94.50 192 GLY A O 1
ATOM 1541 N N . TYR A 1 193 ? -10.737 4.862 2.020 1.00 94.81 193 TYR A N 1
ATOM 1542 C CA . TYR A 1 193 ? -10.538 6.299 2.112 1.00 94.81 193 TYR A CA 1
ATOM 1543 C C . TYR A 1 193 ? -11.098 6.813 3.438 1.00 94.81 193 TYR A C 1
ATOM 1545 O O . TYR A 1 193 ? -12.312 6.863 3.625 1.00 94.81 193 TYR A O 1
ATOM 1553 N N . VAL A 1 194 ? -10.221 7.195 4.371 1.00 96.75 194 VAL A N 1
ATOM 1554 C CA . VAL A 1 194 ? -10.655 7.803 5.638 1.00 96.75 194 VAL A CA 1
ATOM 1555 C C . VAL A 1 194 ? -11.120 9.228 5.356 1.00 96.75 194 VAL A C 1
ATOM 1557 O O . VAL A 1 194 ? -10.305 10.117 5.123 1.00 96.75 194 VAL A O 1
ATOM 1560 N N . PHE A 1 195 ? -12.435 9.425 5.354 1.00 95.31 195 PHE A N 1
ATOM 1561 C CA . PHE A 1 195 ? -13.076 10.677 4.965 1.00 95.31 195 PHE A CA 1
ATOM 1562 C C . PHE A 1 195 ? -13.118 11.687 6.105 1.00 95.31 195 PHE A C 1
ATOM 1564 O O . PHE A 1 195 ? -12.857 12.871 5.894 1.00 95.31 195 PHE A O 1
ATOM 1571 N N . LYS A 1 196 ? -13.423 11.218 7.317 1.00 95.94 196 LYS A N 1
ATOM 1572 C CA . LYS A 1 196 ? -13.591 12.078 8.487 1.00 95.94 196 LYS A CA 1
ATOM 1573 C C . LYS A 1 196 ? -13.122 11.370 9.752 1.00 95.94 196 LYS A C 1
ATOM 1575 O O . LYS A 1 196 ? -13.321 10.168 9.909 1.00 95.94 196 LYS A O 1
ATOM 1580 N N . ILE A 1 197 ? -12.508 12.144 10.642 1.00 97.88 197 ILE A N 1
ATOM 1581 C CA . ILE A 1 197 ? -12.281 11.789 12.043 1.00 97.88 197 ILE A CA 1
ATOM 1582 C C . ILE A 1 197 ? -12.902 12.919 12.857 1.00 97.88 197 ILE A C 1
ATOM 1584 O O . ILE A 1 197 ? -12.515 14.077 12.687 1.00 97.88 197 ILE A O 1
ATOM 1588 N N . GLU A 1 198 ? -13.871 12.595 13.698 1.00 97.19 198 GLU A N 1
ATOM 1589 C CA . GLU A 1 198 ? -14.626 13.553 14.503 1.00 97.19 198 GLU A CA 1
ATOM 1590 C C . GLU A 1 198 ? -14.590 13.136 15.968 1.00 97.19 198 GLU A C 1
ATOM 1592 O O . GLU A 1 198 ? -14.811 11.970 16.274 1.00 97.19 198 GLU A O 1
ATOM 1597 N N . GLU A 1 199 ? -14.294 14.081 16.859 1.00 96.94 199 GLU A N 1
ATOM 1598 C CA . GLU A 1 199 ? -14.493 13.908 18.299 1.00 96.94 199 GLU A CA 1
ATOM 1599 C C . GLU A 1 199 ? -15.933 14.302 18.621 1.00 96.94 199 GLU A C 1
ATOM 1601 O O . GLU A 1 199 ? -16.323 15.442 18.358 1.00 96.94 199 GLU A O 1
ATOM 1606 N N . ILE A 1 200 ? -16.723 13.363 19.137 1.00 96.38 200 ILE A N 1
ATOM 1607 C CA . ILE A 1 200 ? -18.140 13.593 19.458 1.00 96.38 200 ILE A CA 1
ATOM 1608 C C . ILE A 1 200 ? -18.336 13.944 20.934 1.00 96.38 200 ILE A C 1
ATOM 1610 O O . ILE A 1 200 ? -19.149 14.805 21.261 1.00 96.38 200 ILE A O 1
ATOM 1614 N N . GLU A 1 201 ? -17.515 13.362 21.806 1.00 94.25 201 GLU A N 1
ATOM 1615 C CA . GLU A 1 201 ? -17.385 13.688 23.225 1.00 94.25 201 GLU A CA 1
ATOM 1616 C C . GLU A 1 201 ? -15.907 13.579 23.633 1.00 94.25 201 GLU A C 1
ATOM 1618 O O . GLU A 1 201 ? -15.110 13.003 22.887 1.00 94.25 201 GLU A O 1
ATOM 1623 N N . PRO A 1 202 ? -15.488 14.116 24.797 1.00 93.50 202 PRO A N 1
ATOM 1624 C CA . PRO A 1 202 ? -14.103 14.001 25.235 1.00 93.50 202 PRO A CA 1
ATOM 1625 C C . PRO A 1 202 ? -13.620 12.544 25.237 1.00 93.50 202 PRO A C 1
ATOM 1627 O O . PRO A 1 202 ? -14.066 11.740 26.056 1.00 93.50 202 PRO A O 1
ATOM 1630 N N . ARG A 1 203 ? -12.635 12.237 24.381 1.00 92.19 203 ARG A N 1
ATOM 1631 C CA . ARG A 1 203 ? -12.071 10.881 24.177 1.00 92.19 203 ARG A CA 1
ATOM 1632 C C . ARG A 1 203 ? -13.011 9.870 23.505 1.00 92.19 203 ARG A C 1
ATOM 1634 O O . ARG A 1 203 ? -12.777 8.660 23.608 1.00 92.19 203 ARG A O 1
ATOM 1641 N N . GLU A 1 204 ? -14.015 10.359 22.793 1.00 97.44 204 GLU A N 1
ATOM 1642 C CA . GLU A 1 204 ? -14.962 9.572 22.012 1.00 97.44 204 GLU A CA 1
ATOM 1643 C C . GLU A 1 204 ? -14.956 10.044 20.556 1.00 97.44 204 GLU A C 1
ATOM 1645 O O . GLU A 1 204 ? -15.100 11.236 20.277 1.00 97.44 204 GLU A O 1
ATOM 1650 N N . TYR A 1 205 ? -14.761 9.118 19.616 1.00 98.31 205 TYR A N 1
ATOM 1651 C CA . TYR A 1 205 ? -14.523 9.464 18.217 1.00 98.31 205 TYR A CA 1
ATOM 1652 C C . TYR A 1 205 ? -15.353 8.636 17.244 1.00 98.31 205 TYR A C 1
ATOM 1654 O O . TYR A 1 205 ? -15.501 7.423 17.404 1.00 98.31 205 TYR A O 1
ATOM 1662 N N . TYR A 1 206 ? -15.767 9.283 16.156 1.00 98.44 206 TYR A N 1
ATOM 1663 C CA . TYR A 1 206 ? -16.164 8.617 14.924 1.00 98.44 206 TYR A CA 1
ATOM 1664 C C . TYR A 1 206 ? -15.062 8.704 13.877 1.00 98.44 206 TYR A C 1
ATOM 1666 O O . TYR A 1 206 ? -14.489 9.766 13.624 1.00 98.44 206 TYR A O 1
ATOM 1674 N N . ILE A 1 207 ? -14.790 7.569 13.235 1.00 98.19 207 ILE A N 1
ATOM 1675 C CA . ILE A 1 207 ? -13.999 7.503 12.009 1.00 98.19 207 ILE A CA 1
ATOM 1676 C C . ILE A 1 207 ? -14.867 6.983 10.869 1.00 98.19 207 ILE A C 1
ATOM 1678 O O . ILE A 1 207 ? -15.408 5.880 10.928 1.00 98.19 207 ILE A O 1
ATOM 1682 N N . GLU A 1 208 ? -14.977 7.792 9.822 1.00 97.69 208 GLU A N 1
ATOM 1683 C CA . GLU A 1 208 ? -15.734 7.474 8.619 1.00 97.69 208 GLU A CA 1
ATOM 1684 C C . GLU A 1 208 ? -14.781 6.994 7.522 1.00 97.69 208 GLU A C 1
ATOM 1686 O O . GLU A 1 208 ? -13.861 7.718 7.122 1.00 97.69 208 GLU A O 1
ATOM 1691 N N . ILE A 1 209 ? -15.003 5.783 7.016 1.00 97.19 209 ILE A N 1
ATOM 1692 C CA . ILE A 1 209 ? -14.198 5.164 5.961 1.00 97.19 209 ILE A CA 1
ATOM 1693 C C . ILE A 1 209 ? -15.093 4.859 4.761 1.00 97.19 209 ILE A C 1
ATOM 1695 O O . ILE A 1 209 ? -16.026 4.059 4.841 1.00 97.19 209 ILE A O 1
ATOM 1699 N N . LEU A 1 210 ? -14.785 5.486 3.628 1.00 94.25 210 LEU A N 1
ATOM 1700 C CA . LEU A 1 210 ? -15.390 5.167 2.339 1.00 94.25 210 LEU A CA 1
ATOM 1701 C C . LEU A 1 210 ? -14.644 3.991 1.714 1.00 94.25 210 LEU A C 1
ATOM 1703 O O . LEU A 1 210 ? -13.420 3.902 1.828 1.00 94.25 210 LEU A O 1
ATOM 1707 N N . ASP A 1 211 ? -15.382 3.125 1.021 1.00 92.00 211 ASP A N 1
ATOM 1708 C CA . ASP A 1 211 ? -14.825 1.984 0.282 1.00 92.00 211 ASP A CA 1
ATOM 1709 C C . ASP A 1 211 ? -13.875 1.118 1.136 1.00 92.00 211 ASP A C 1
ATOM 1711 O O . ASP A 1 211 ? -12.778 0.753 0.718 1.00 92.00 211 ASP A O 1
ATOM 1715 N N . ASN A 1 212 ? -14.266 0.839 2.388 1.00 95.38 212 ASN A N 1
ATOM 1716 C CA . ASN A 1 212 ? -13.469 -0.012 3.267 1.00 95.38 212 ASN A CA 1
ATOM 1717 C C . ASN A 1 212 ? -13.409 -1.435 2.693 1.00 95.38 212 ASN A C 1
ATOM 1719 O O . ASN A 1 212 ? -14.444 -2.093 2.551 1.00 95.38 212 ASN A O 1
ATOM 1723 N N . PHE A 1 213 ? -12.200 -1.916 2.394 1.00 94.75 213 PHE A N 1
ATOM 1724 C CA . PHE A 1 213 ? -12.008 -3.118 1.579 1.00 94.75 213 PHE A CA 1
ATOM 1725 C C . PHE A 1 213 ? -12.681 -4.366 2.169 1.00 94.75 213 PHE A C 1
ATOM 1727 O O . PHE A 1 213 ? -13.186 -5.206 1.431 1.00 94.75 213 PHE A O 1
ATOM 1734 N N . GLU A 1 214 ? -12.725 -4.480 3.500 1.00 95.06 214 GLU A N 1
ATOM 1735 C CA . GLU A 1 214 ? -13.286 -5.636 4.203 1.00 95.06 214 GLU A CA 1
ATOM 1736 C C . GLU A 1 214 ? -14.769 -5.857 3.863 1.00 95.06 214 GLU A C 1
ATOM 1738 O O . GLU A 1 214 ? -15.208 -7.002 3.744 1.00 95.06 214 GLU A O 1
ATOM 1743 N N . ALA A 1 215 ? -15.511 -4.781 3.591 1.00 92.62 215 ALA A N 1
ATOM 1744 C CA . ALA A 1 215 ? -16.927 -4.834 3.247 1.00 92.62 215 ALA A CA 1
ATOM 1745 C C . ALA A 1 215 ? -17.212 -5.094 1.754 1.00 92.62 215 ALA A C 1
ATOM 1747 O O . ALA A 1 215 ? -18.361 -5.356 1.395 1.00 92.62 215 ALA A O 1
ATOM 1748 N N . ILE A 1 216 ? -16.207 -5.045 0.864 1.00 87.94 216 ILE A N 1
ATOM 1749 C CA . ILE A 1 216 ? -16.418 -5.110 -0.597 1.00 87.94 216 ILE A CA 1
ATOM 1750 C C . ILE A 1 216 ? -17.190 -6.370 -1.006 1.00 87.94 216 ILE A C 1
ATOM 1752 O O . ILE A 1 216 ? -18.140 -6.270 -1.790 1.00 87.94 216 ILE A O 1
ATOM 1756 N N . CYS A 1 217 ? -16.809 -7.533 -0.466 1.00 84.88 217 CYS A N 1
ATOM 1757 C CA . CYS A 1 217 ? -17.409 -8.827 -0.800 1.00 84.88 217 CYS A CA 1
ATOM 1758 C C . CYS A 1 217 ? -18.521 -9.276 0.163 1.00 84.88 217 CYS A C 1
ATOM 1760 O O . CYS A 1 217 ? -19.122 -10.319 -0.077 1.00 84.88 217 CYS A O 1
ATOM 1762 N N . CYS A 1 218 ? -18.823 -8.506 1.213 1.00 78.69 218 CYS A N 1
ATOM 1763 C CA . CYS A 1 218 ? -19.805 -8.861 2.249 1.00 78.69 218 CYS A CA 1
ATOM 1764 C C . CYS A 1 218 ? -21.161 -8.144 2.051 1.00 78.69 218 CYS A C 1
ATOM 1766 O O . CYS A 1 218 ? -21.925 -7.941 2.992 1.00 78.69 218 CYS A O 1
ATOM 1768 N N . ARG A 1 219 ? -21.466 -7.693 0.826 1.00 63.31 219 ARG A N 1
ATOM 1769 C CA . ARG A 1 219 ? -22.629 -6.831 0.558 1.00 63.31 219 ARG A CA 1
ATOM 1770 C C . ARG A 1 219 ? -23.949 -7.531 0.896 1.00 63.31 219 ARG A C 1
ATOM 1772 O O . ARG A 1 219 ? -24.268 -8.551 0.289 1.00 63.31 219 ARG A O 1
ATOM 1779 N N . LYS A 1 220 ? -24.767 -6.868 1.724 1.00 60.69 220 LYS A N 1
ATOM 1780 C CA . LYS A 1 220 ? -26.135 -7.247 2.131 1.00 60.69 220 LYS A CA 1
ATOM 1781 C C . LYS A 1 220 ? -26.223 -8.383 3.157 1.00 60.69 220 LYS A C 1
ATOM 1783 O O . LYS A 1 220 ? -27.200 -9.126 3.148 1.00 60.69 220 LYS A O 1
ATOM 1788 N N . GLU A 1 221 ? -25.256 -8.480 4.066 1.00 68.00 221 GLU A N 1
ATOM 1789 C CA . GLU A 1 221 ? -25.377 -9.338 5.260 1.00 68.00 221 GLU A CA 1
ATOM 1790 C C . GLU A 1 221 ? -26.441 -8.808 6.249 1.00 68.00 221 GLU A C 1
ATOM 1792 O O . GLU A 1 221 ? -26.912 -9.552 7.101 1.00 68.00 221 GLU A O 1
ATOM 1797 N N . GLY A 1 222 ? -26.869 -7.542 6.115 1.00 73.75 222 GLY A N 1
ATOM 1798 C CA . GLY A 1 222 ? -27.854 -6.909 7.006 1.00 73.75 222 GLY A CA 1
ATOM 1799 C C . GLY A 1 222 ? -27.277 -6.487 8.362 1.00 73.75 222 GLY A C 1
ATOM 1800 O O . GLY A 1 222 ? -28.007 -5.956 9.195 1.00 73.75 222 GLY A O 1
ATOM 1801 N N . GLU A 1 223 ? -25.974 -6.691 8.565 1.00 82.62 223 GLU A N 1
ATOM 1802 C CA . GLU A 1 223 ? -25.229 -6.319 9.766 1.00 82.62 223 GLU A CA 1
ATOM 1803 C C . GLU A 1 223 ? -23.838 -5.738 9.425 1.00 82.62 223 GLU A C 1
ATOM 1805 O O . GLU A 1 223 ? -23.293 -6.013 8.345 1.00 82.62 223 GLU A O 1
ATOM 1810 N N . PRO A 1 224 ? -23.244 -4.932 10.329 1.00 89.69 224 PRO A N 1
ATOM 1811 C CA . PRO A 1 224 ? -21.847 -4.522 10.245 1.00 89.69 224 PRO A CA 1
ATOM 1812 C C . PRO A 1 224 ? -20.895 -5.717 10.236 1.00 89.69 224 PRO A C 1
ATOM 1814 O O . PRO A 1 224 ? -21.095 -6.705 10.941 1.00 89.69 224 PRO A O 1
ATOM 1817 N N . SER A 1 225 ? -19.837 -5.627 9.435 1.00 92.81 225 SER A N 1
ATOM 1818 C CA . SER A 1 225 ? -19.088 -6.810 9.007 1.00 92.81 225 SER A CA 1
ATOM 1819 C C . SER A 1 225 ? -17.564 -6.648 9.065 1.00 92.81 225 SER A C 1
ATOM 1821 O O . SER A 1 225 ? -16.840 -7.625 8.853 1.00 92.81 225 SER A O 1
ATOM 1823 N N . CYS A 1 226 ? -17.066 -5.441 9.370 1.00 96.44 226 CYS A N 1
ATOM 1824 C CA . CYS A 1 226 ? -15.649 -5.084 9.324 1.00 96.44 226 CYS A CA 1
ATOM 1825 C C . CYS A 1 226 ? -14.934 -5.353 10.657 1.00 96.44 226 CYS A C 1
ATOM 1827 O O . CYS A 1 226 ? -14.385 -4.455 11.313 1.00 96.44 226 CYS A O 1
ATOM 1829 N N . HIS A 1 227 ? -14.974 -6.604 11.108 1.00 97.56 227 HIS A N 1
ATOM 1830 C CA . HIS A 1 227 ? -14.429 -6.987 12.407 1.00 97.56 227 HIS A CA 1
ATOM 1831 C C . HIS A 1 227 ? -12.903 -6.931 12.467 1.00 97.56 227 HIS A C 1
ATOM 1833 O O . HIS A 1 227 ? -12.348 -6.583 13.513 1.00 97.56 227 HIS A O 1
ATOM 1839 N N . TRP A 1 228 ? -12.216 -7.217 11.366 1.00 97.94 228 TRP A N 1
ATOM 1840 C CA . TRP A 1 228 ? -10.772 -7.054 11.286 1.00 97.94 228 TRP A CA 1
ATOM 1841 C C . TRP A 1 228 ? -10.381 -5.573 11.356 1.00 97.94 228 TRP A C 1
ATOM 1843 O O . TRP A 1 228 ? -9.468 -5.217 12.102 1.00 97.94 228 TRP A O 1
ATOM 1853 N N . THR A 1 229 ? -11.115 -4.690 10.677 1.00 98.25 229 THR A N 1
ATOM 1854 C CA . THR A 1 229 ? -10.886 -3.236 10.695 1.00 98.25 229 THR A CA 1
ATOM 1855 C C . THR A 1 229 ? -11.083 -2.650 12.092 1.00 98.25 229 THR A C 1
ATOM 1857 O O . THR A 1 229 ? -10.180 -1.983 12.606 1.00 98.25 229 THR A O 1
ATOM 1860 N N . ARG A 1 230 ? -12.211 -2.944 12.758 1.00 98.25 230 ARG A N 1
ATOM 1861 C CA . ARG A 1 230 ? -12.460 -2.449 14.127 1.00 98.25 230 ARG A CA 1
ATOM 1862 C C . ARG A 1 230 ? -11.438 -3.007 15.127 1.00 98.25 230 ARG A C 1
ATOM 1864 O O . ARG A 1 230 ? -10.990 -2.292 16.019 1.00 98.25 230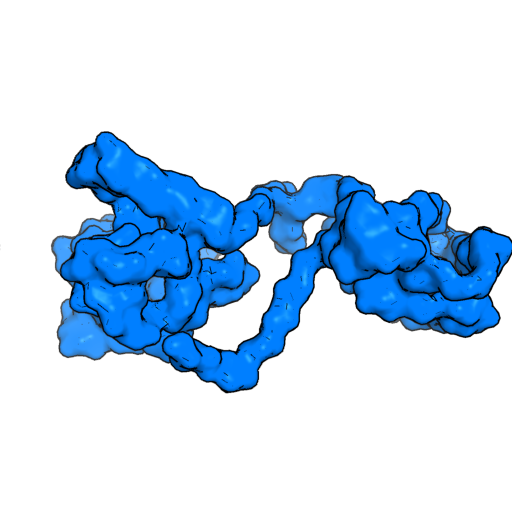 ARG A O 1
ATOM 1871 N N . GLY A 1 231 ? -11.010 -4.260 14.937 1.00 98.56 231 GLY A N 1
ATOM 1872 C CA . GLY A 1 231 ? -9.921 -4.862 15.702 1.00 98.56 231 GLY A CA 1
ATOM 1873 C C . GLY A 1 231 ? -8.613 -4.105 15.510 1.00 98.56 231 GLY A C 1
ATOM 1874 O O . GLY A 1 231 ? -7.961 -3.749 16.488 1.00 98.56 231 GLY A O 1
ATOM 1875 N N . TYR A 1 232 ? -8.253 -3.800 14.263 1.00 98.69 232 TYR A N 1
ATOM 1876 C CA . TYR A 1 232 ? -7.044 -3.051 13.927 1.00 98.69 232 TYR A CA 1
ATOM 1877 C C . TYR A 1 232 ? -7.001 -1.688 14.611 1.00 98.69 232 TYR A C 1
ATOM 1879 O O . TYR A 1 232 ? -5.992 -1.356 15.236 1.00 98.69 232 TYR A O 1
ATOM 1887 N N . LEU A 1 233 ? -8.093 -0.924 14.529 1.00 98.62 233 LEU A N 1
ATOM 1888 C CA . LEU A 1 233 ? -8.233 0.368 15.203 1.00 98.62 233 LEU A CA 1
ATOM 1889 C C . LEU A 1 233 ? -8.018 0.235 16.714 1.00 98.62 233 LEU A C 1
ATOM 1891 O O . LEU A 1 233 ? -7.168 0.936 17.266 1.00 98.62 233 LEU A O 1
ATOM 1895 N N . ALA A 1 234 ? -8.715 -0.709 17.356 1.00 98.56 234 ALA A N 1
ATOM 1896 C CA . ALA A 1 234 ? -8.582 -0.961 18.789 1.00 98.56 234 ALA A CA 1
ATOM 1897 C C . ALA A 1 234 ? -7.127 -1.279 19.163 1.00 98.56 234 ALA A C 1
ATOM 1899 O O . ALA A 1 234 ? -6.536 -0.617 20.011 1.00 98.56 234 ALA A O 1
ATOM 1900 N N . GLY A 1 235 ? -6.508 -2.241 18.475 1.00 98.56 235 GLY A N 1
ATOM 1901 C CA . GLY A 1 235 ? -5.134 -2.649 18.758 1.00 98.56 235 GLY A CA 1
ATOM 1902 C C . GLY A 1 235 ? -4.112 -1.536 18.545 1.00 98.56 235 GLY A C 1
ATOM 1903 O O . GLY A 1 235 ? -3.152 -1.426 19.306 1.00 98.56 235 GLY A O 1
ATOM 1904 N N . TYR A 1 236 ? -4.309 -0.688 17.536 1.00 98.62 236 TYR A N 1
ATOM 1905 C CA . TYR A 1 236 ? -3.381 0.401 17.255 1.00 98.62 236 TYR A CA 1
ATOM 1906 C C . TYR A 1 236 ? -3.476 1.530 18.290 1.00 98.62 236 TYR A C 1
ATOM 1908 O O . TYR A 1 236 ? -2.442 1.995 18.775 1.00 98.62 236 TYR A O 1
ATOM 1916 N N . LEU A 1 237 ? -4.694 1.902 18.702 1.00 98.50 237 LEU A N 1
ATOM 1917 C CA . LEU A 1 237 ? -4.938 2.839 19.807 1.00 98.50 237 LEU A CA 1
ATOM 1918 C C . LEU A 1 237 ? -4.365 2.319 21.126 1.00 98.50 237 LEU A C 1
ATOM 1920 O O . LEU A 1 237 ? -3.599 3.023 21.790 1.00 98.50 237 LEU A O 1
ATOM 1924 N N . GLU A 1 238 ? -4.658 1.065 21.471 1.00 98.12 238 GLU A N 1
ATOM 1925 C CA . GLU A 1 238 ? -4.142 0.435 22.687 1.00 98.12 238 GLU A CA 1
ATOM 1926 C C . GLU A 1 238 ? -2.612 0.375 22.694 1.00 98.12 238 GLU A C 1
ATOM 1928 O O . GLU A 1 238 ? -1.959 0.697 23.691 1.00 98.12 238 GLU A O 1
ATOM 1933 N N . GLY A 1 239 ? -2.014 -0.009 21.566 1.00 97.75 239 GLY A N 1
ATOM 1934 C CA . GLY A 1 239 ? -0.568 -0.090 21.423 1.00 97.75 239 GLY A CA 1
ATOM 1935 C C . GLY A 1 239 ? 0.112 1.277 21.497 1.00 97.75 239 GLY A C 1
ATOM 1936 O O . GLY A 1 239 ? 1.178 1.381 22.116 1.00 97.75 239 GLY A O 1
ATOM 1937 N N . GLY A 1 240 ? -0.496 2.302 20.894 1.00 97.44 240 GLY A N 1
ATOM 1938 C CA . GLY A 1 240 ? 0.043 3.659 20.806 1.00 97.44 240 GLY A CA 1
ATOM 1939 C C . GLY A 1 240 ? -0.083 4.464 22.098 1.00 97.44 240 GLY A C 1
ATOM 1940 O O . GLY A 1 240 ? 0.852 5.177 22.458 1.00 97.44 240 GLY A O 1
ATOM 1941 N N . LEU A 1 241 ? -1.200 4.318 22.818 1.00 97.38 241 LEU A N 1
ATOM 1942 C CA . LEU A 1 241 ? -1.531 5.126 24.003 1.00 97.38 241 LEU A CA 1
ATOM 1943 C C . LEU A 1 241 ? -1.507 4.339 25.316 1.00 97.38 241 LEU A C 1
ATOM 1945 O O . LEU A 1 241 ? -1.745 4.911 26.380 1.00 97.38 241 LEU A O 1
ATOM 1949 N N . LYS A 1 242 ? -1.236 3.028 25.261 1.00 96.06 242 LYS A N 1
ATOM 1950 C CA . LYS A 1 242 ? -1.167 2.133 26.431 1.00 96.06 242 LYS A CA 1
ATOM 1951 C C . LYS A 1 242 ? -2.419 2.197 27.318 1.00 96.06 242 LYS A C 1
ATOM 1953 O O . LYS A 1 242 ? -2.335 2.022 28.527 1.00 96.06 242 LYS A O 1
ATOM 1958 N N . SER A 1 243 ? -3.571 2.455 26.704 1.00 95.75 243 SER A N 1
ATOM 1959 C CA . SER A 1 243 ? -4.894 2.517 27.337 1.00 95.75 243 SER A CA 1
ATOM 1960 C C . SER A 1 243 ? -5.843 1.548 26.633 1.00 95.75 243 SER A C 1
ATOM 1962 O O . SER A 1 243 ? -5.526 1.104 25.535 1.00 95.75 243 SER A O 1
ATOM 1964 N N . ARG A 1 244 ? -6.982 1.205 27.237 1.00 96.06 244 ARG A N 1
ATOM 1965 C CA . ARG A 1 244 ? -7.992 0.336 26.617 1.00 96.06 244 ARG A CA 1
ATOM 1966 C C . ARG A 1 244 ? -8.982 1.145 25.781 1.00 96.06 244 ARG A C 1
ATOM 1968 O O . ARG A 1 244 ? -9.271 2.292 26.109 1.00 96.06 244 ARG A O 1
ATOM 1975 N N . TYR A 1 245 ? -9.459 0.547 24.691 1.00 97.75 245 TYR A N 1
ATOM 1976 C CA . TYR A 1 245 ? -10.421 1.168 23.784 1.00 97.75 245 TYR A CA 1
ATOM 1977 C C . TYR A 1 245 ? -11.439 0.142 23.302 1.00 97.75 245 TYR A C 1
ATOM 1979 O O . TYR A 1 245 ? -11.067 -0.942 22.840 1.00 97.75 245 TYR A O 1
ATOM 1987 N N . ARG A 1 246 ? -12.711 0.532 23.330 1.00 97.69 246 ARG A N 1
ATOM 1988 C CA . ARG A 1 246 ? -13.802 -0.178 22.668 1.00 97.69 246 ARG A CA 1
ATOM 1989 C C . ARG A 1 246 ? -14.007 0.420 21.280 1.00 97.69 246 ARG A C 1
ATOM 1991 O O . ARG A 1 246 ? -14.093 1.638 21.145 1.00 97.69 246 ARG A O 1
ATOM 1998 N N . VAL A 1 247 ? -14.078 -0.439 20.260 1.00 98.25 247 VAL A N 1
ATOM 1999 C CA . VAL A 1 247 ? -14.357 -0.030 18.875 1.00 98.25 247 VAL A CA 1
ATOM 2000 C C . VAL A 1 247 ? -15.514 -0.842 18.302 1.00 98.25 247 VAL A C 1
ATOM 2002 O O . VAL A 1 247 ? -15.415 -2.067 18.138 1.00 98.25 247 VAL A O 1
ATOM 2005 N N . GLU A 1 248 ? -16.596 -0.142 17.982 1.00 97.44 248 GLU A N 1
ATOM 2006 C CA . GLU A 1 248 ? -17.835 -0.679 17.415 1.00 97.44 248 GLU A CA 1
ATOM 2007 C C . GLU A 1 248 ? -18.038 -0.130 16.001 1.00 97.44 248 GLU A C 1
ATOM 2009 O O . GLU A 1 248 ? -17.684 1.009 15.724 1.00 97.44 248 GLU A O 1
ATOM 2014 N N . GLU A 1 249 ? -18.569 -0.935 15.084 1.00 97.56 249 GLU A N 1
ATOM 2015 C CA . GLU A 1 249 ? -18.948 -0.466 13.745 1.00 97.56 249 GLU A CA 1
ATOM 2016 C C . GLU A 1 249 ? -20.448 -0.154 13.764 1.00 97.56 249 GLU A C 1
ATOM 2018 O O . GLU A 1 249 ? -21.244 -1.049 14.043 1.00 97.56 249 GLU A O 1
ATOM 2023 N N . VAL A 1 250 ? -20.818 1.107 13.527 1.00 96.69 250 VAL A N 1
ATOM 2024 C CA . VAL A 1 250 ? -22.204 1.601 13.664 1.00 96.69 250 VAL A CA 1
ATOM 2025 C C . VAL A 1 250 ? -22.917 1.775 12.323 1.00 96.69 250 VAL A C 1
ATOM 2027 O O . VAL A 1 250 ? -24.135 1.666 12.269 1.00 96.69 250 VAL A O 1
ATOM 2030 N N . GLU A 1 251 ? -22.160 1.976 11.245 1.00 95.62 251 GLU A N 1
ATOM 2031 C CA . GLU A 1 251 ? -22.634 1.959 9.855 1.00 95.62 251 GLU A CA 1
ATOM 2032 C C . GLU A 1 251 ? -21.677 1.096 9.033 1.00 95.62 251 GLU A C 1
ATOM 2034 O O . GLU A 1 251 ? -20.474 1.070 9.321 1.00 95.62 251 GLU A O 1
ATOM 2039 N N . CYS A 1 252 ? -22.177 0.398 8.014 1.00 94.69 252 CYS A N 1
ATOM 2040 C CA . CYS A 1 252 ? -21.359 -0.454 7.160 1.00 94.69 252 CYS A CA 1
ATOM 2041 C C . CYS A 1 252 ? -21.908 -0.587 5.735 1.00 94.69 252 CYS A C 1
ATOM 2043 O O . CYS A 1 252 ? -23.087 -0.872 5.517 1.00 94.69 252 CYS A O 1
ATOM 2045 N N . LEU A 1 253 ? -21.002 -0.577 4.753 1.00 91.25 253 LEU A N 1
ATOM 2046 C CA . LEU A 1 253 ? -21.319 -0.904 3.355 1.00 91.25 253 LEU A CA 1
ATOM 2047 C C . LEU A 1 253 ? -22.003 -2.280 3.206 1.00 91.25 253 LEU A C 1
ATOM 2049 O O . LEU A 1 253 ? -22.846 -2.474 2.330 1.00 91.25 253 LEU A O 1
ATOM 2053 N N . SER A 1 254 ? -21.655 -3.241 4.065 1.00 89.31 254 SER A N 1
ATOM 2054 C CA . SER A 1 254 ? -22.256 -4.581 4.091 1.00 89.31 254 SER A CA 1
ATOM 2055 C C . SER A 1 254 ? -23.684 -4.595 4.632 1.00 89.31 254 SER A C 1
ATO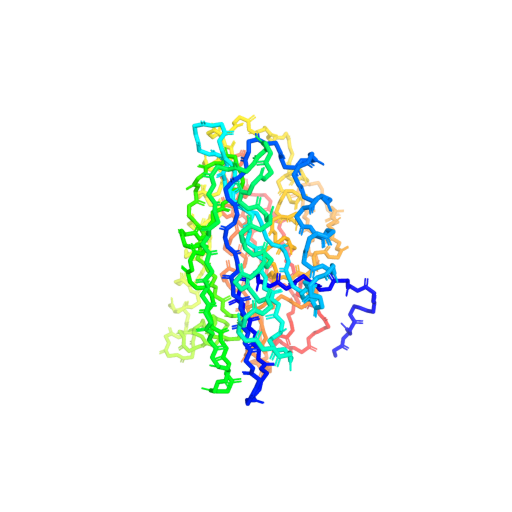M 2057 O O . SER A 1 254 ? -24.484 -5.428 4.201 1.00 89.31 254 SER A O 1
ATOM 2059 N N . ALA A 1 255 ? -24.016 -3.662 5.526 1.00 89.44 255 ALA A N 1
ATOM 2060 C CA . ALA A 1 255 ? -25.357 -3.485 6.082 1.00 89.44 255 ALA A CA 1
ATOM 2061 C C . ALA A 1 255 ? -26.284 -2.697 5.138 1.00 89.44 255 ALA A C 1
ATOM 2063 O O . ALA A 1 255 ? -27.503 -2.761 5.275 1.00 89.44 255 ALA A O 1
ATOM 2064 N N . GLY A 1 256 ? -25.719 -2.030 4.128 1.00 88.81 256 GLY A N 1
ATOM 2065 C CA . GLY A 1 256 ? -26.454 -1.232 3.146 1.00 88.81 256 GLY A CA 1
ATOM 2066 C C . GLY A 1 256 ? -26.244 0.274 3.282 1.00 88.81 256 GLY A C 1
ATOM 2067 O O . GLY A 1 256 ? -26.835 1.018 2.500 1.00 88.81 256 GLY A O 1
ATOM 2068 N N . ASP A 1 257 ? -25.396 0.711 4.214 1.00 92.44 257 ASP A N 1
ATOM 2069 C CA . ASP A 1 257 ? -25.022 2.114 4.376 1.00 92.44 257 ASP A CA 1
ATOM 2070 C C . ASP A 1 257 ? -24.067 2.579 3.263 1.00 92.44 257 ASP A C 1
ATOM 2072 O O . ASP A 1 257 ? -23.483 1.784 2.520 1.00 92.44 257 ASP A O 1
ATOM 2076 N N . ASP A 1 258 ? -23.877 3.893 3.147 1.00 91.31 258 ASP A N 1
ATOM 2077 C CA . ASP A 1 258 ? -23.015 4.495 2.120 1.00 91.31 258 ASP A CA 1
ATOM 2078 C C . ASP A 1 258 ? -21.515 4.457 2.465 1.00 91.31 258 ASP A C 1
ATOM 2080 O O . ASP A 1 258 ? -20.667 4.732 1.607 1.00 91.31 258 ASP A O 1
ATOM 2084 N N . LYS A 1 259 ? -21.180 4.129 3.715 1.00 94.12 259 LYS A N 1
ATOM 2085 C CA . LYS A 1 259 ? -19.827 4.147 4.284 1.00 94.12 259 LYS A CA 1
ATOM 2086 C C . LYS A 1 259 ? -19.740 3.217 5.494 1.00 94.12 259 LYS A C 1
ATOM 2088 O O . LYS A 1 259 ? -20.752 2.715 5.970 1.00 94.12 259 LYS A O 1
ATOM 2093 N N . CYS A 1 260 ? -18.526 2.987 5.983 1.00 96.75 260 CYS A N 1
ATOM 2094 C CA . CYS A 1 260 ? -18.314 2.362 7.285 1.00 96.75 260 CYS A CA 1
ATOM 2095 C C . CYS A 1 260 ? -18.007 3.444 8.324 1.00 96.75 260 CYS A C 1
ATOM 2097 O O . CYS A 1 260 ? -17.089 4.241 8.106 1.00 96.75 260 CYS A O 1
ATOM 2099 N N . ILE A 1 261 ? -18.723 3.463 9.447 1.00 98.06 261 ILE A N 1
ATOM 2100 C CA . ILE A 1 261 ? -18.407 4.329 10.592 1.00 98.06 261 ILE A CA 1
ATOM 2101 C C . ILE A 1 261 ? -18.006 3.461 11.777 1.00 98.06 261 ILE A C 1
ATOM 2103 O O . ILE A 1 261 ? -18.745 2.558 12.168 1.00 98.06 261 ILE A O 1
ATOM 2107 N N . PHE A 1 262 ? -16.859 3.773 12.381 1.00 98.56 262 PHE A N 1
ATOM 2108 C CA . PHE A 1 262 ? -16.420 3.137 13.619 1.00 98.56 262 PHE A CA 1
ATOM 2109 C C . PHE A 1 262 ? -16.484 4.119 14.785 1.00 98.56 262 PHE A C 1
ATOM 2111 O O . PHE A 1 262 ? -15.895 5.200 14.735 1.00 98.56 262 PHE A O 1
ATOM 2118 N N . HIS A 1 263 ? -17.181 3.703 15.835 1.00 98.56 263 HIS A N 1
ATOM 2119 C CA . HIS A 1 263 ? -17.293 4.369 17.117 1.00 98.56 263 HIS A CA 1
ATOM 2120 C C . HIS A 1 263 ? -16.196 3.904 18.063 1.00 98.56 263 HIS A C 1
ATOM 2122 O O . HIS A 1 263 ? -16.067 2.710 18.329 1.00 98.56 263 HIS A O 1
ATOM 2128 N N . ILE A 1 264 ? -15.404 4.846 18.560 1.00 98.62 264 ILE A N 1
ATOM 2129 C CA . ILE A 1 264 ? -14.233 4.596 19.389 1.00 98.62 264 ILE A CA 1
ATOM 2130 C C . ILE A 1 264 ? -14.440 5.278 20.735 1.00 98.62 264 ILE A C 1
ATOM 2132 O O . ILE A 1 264 ? -14.534 6.500 20.789 1.00 98.62 264 ILE A O 1
ATOM 2136 N N . VAL A 1 265 ? -14.415 4.496 21.813 1.00 97.88 265 VAL A N 1
ATOM 2137 C CA . VAL A 1 265 ? -14.537 4.984 23.193 1.00 97.88 265 VAL A CA 1
ATOM 2138 C C . VAL A 1 265 ? -13.334 4.504 23.994 1.00 97.88 265 VAL A C 1
ATOM 2140 O O . VAL A 1 265 ? -12.978 3.323 23.937 1.00 97.88 265 VAL A O 1
ATOM 2143 N N . LYS A 1 266 ? -12.695 5.401 24.747 1.00 96.19 266 LYS A N 1
ATOM 2144 C CA . LYS A 1 266 ? -11.670 5.015 25.723 1.00 96.19 266 LYS A CA 1
ATOM 2145 C C . LYS A 1 266 ? -12.316 4.382 26.959 1.00 96.19 266 LYS A C 1
ATOM 2147 O O . LYS A 1 266 ? -13.237 4.967 27.519 1.00 96.19 266 LYS A O 1
ATOM 2152 N N . GLU A 1 267 ? -11.803 3.232 27.390 1.00 91.50 267 GLU A N 1
ATOM 2153 C CA . GLU A 1 267 ? -12.217 2.568 28.642 1.00 91.50 267 GLU A CA 1
ATOM 2154 C C . GLU A 1 267 ? -11.461 3.097 29.871 1.00 91.50 267 GLU A C 1
ATOM 2156 O O . GLU A 1 267 ? -10.262 3.462 29.742 1.00 91.50 267 GLU A O 1
#

Solvent-accessible surface area (backbone atoms only — not 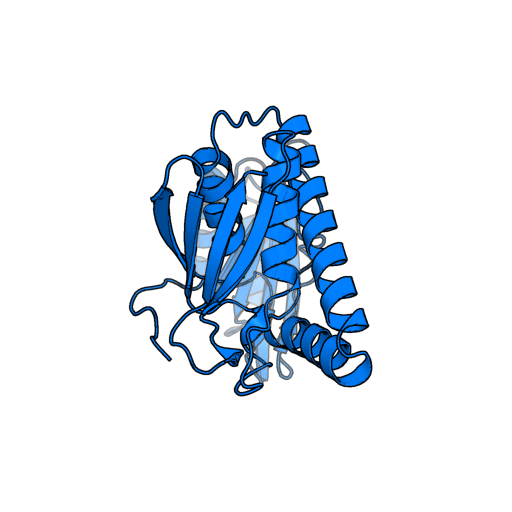comparable to full-atom values): 14426 Å² total; per-residue (Å²): 131,86,69,71,78,89,70,85,82,78,83,68,87,47,63,46,84,43,67,78,43,39,33,34,41,38,40,38,33,21,60,38,66,85,71,33,50,64,54,46,52,50,38,30,49,78,42,78,38,58,77,75,45,79,47,72,58,69,72,55,98,68,32,30,41,36,38,36,33,24,63,63,80,86,59,72,65,37,55,52,51,25,44,55,59,39,43,69,36,91,43,36,79,42,61,48,75,48,80,47,65,14,77,54,42,42,75,56,68,82,69,65,73,51,49,46,83,98,65,75,46,73,60,81,90,73,59,55,61,65,51,13,42,53,54,43,52,40,32,74,76,43,45,70,63,26,43,50,49,36,19,52,54,18,20,50,53,15,28,53,48,25,52,53,36,48,76,70,66,57,81,58,91,50,71,66,53,47,52,54,52,47,38,56,51,37,43,75,71,70,42,23,44,64,75,45,78,44,76,80,48,97,71,25,35,42,39,34,25,36,72,42,32,55,31,69,62,38,63,68,70,69,41,65,70,48,35,34,59,38,16,21,54,28,18,27,48,26,46,54,66,76,47,54,50,50,50,46,65,81,39,16,47,7,42,66,44,92,32,34,29,36,43,36,39,65,105